Protein AF-A0AAD6FG77-F1 (afdb_monomer)

Solvent-accessible surface area (backbone atoms only — not comparable to full-atom values): 11000 Å² total; per-residue (Å²): 140,81,88,82,81,75,80,77,83,74,76,87,79,74,78,81,54,68,53,94,91,38,76,57,84,89,64,63,65,45,78,55,98,88,45,59,49,38,74,82,64,51,60,64,60,39,53,52,49,23,50,52,53,19,50,51,50,49,58,70,38,32,76,74,47,53,71,32,83,88,56,51,70,68,57,47,48,48,52,42,52,64,57,26,47,49,47,45,50,61,67,50,66,78,53,88,74,51,78,66,57,54,49,54,53,34,53,52,51,54,54,50,54,30,60,58,71,68,58,55,83,87,71,70,72,50,73,65,58,52,29,61,77,63,72,48,74,55,57,64,59,50,49,57,69,57,36,75,68,79,85,58,66,86,44,60,61,48,54,56,45,42,62,49,41,52,61,52,43,64,61,46,62,70,67,75,76,69,131

Organism: NCBI:txid1090488

Foldseek 3Di:
DDDDDDPDDDDDDPDFDDFPNDGDDDDQWDADPNAIQGPVSDCVVRLVSLLVVLVVQLVVCCVPQQPDPVDDLQRSLVCSCVGRVCSNCVPLQLDPDDPVSLVVSQVSVLVSLCSSVVNDVVVVDDSVNSCVVNVHDGVVVVSVVSHDDVVVVPCVCVSVVVVVVVVVVVSVVVVPPDD

Radius of gyration: 22.69 Å; Cα contacts (8 Å, |Δi|>4): 105; chains: 1; bounding box: 47×61×70 Å

Nearest PDB structures (foldseek):
  7ui9-assembly1_g  TM=1.910E-01  e=4.043E+00  Saccharomyces cerevisiae S288C

Mean predicted aligned error: 13.7 Å

pLDDT: mean 74.5, std 20.74, range [33.09, 97.0]

Secondary structure (DSSP, 8-state):
--------PPP--PPP-EETTEEPP--SEEEETTEEEETT--HHHHHHHHHHHHHHHHHHTIIIIIS-TTS-HHHHHHHIIIIIIHHHTTTGGG----HHHHHHHHHHHHHHHHHHHT--GGG---HHHHHHHHTPPPHHHHHHHHSPPTT-TTTHHHHHHHHHHHHHHHHHHTTSS--

Structure (mmCIF, N/CA/C/O backbone):
data_AF-A0AAD6FG77-F1
#
_entry.id   AF-A0AAD6FG77-F1
#
loop_
_atom_site.group_PDB
_atom_site.id
_atom_site.type_symbol
_atom_site.label_atom_id
_atom_site.label_alt_id
_atom_site.label_comp_id
_atom_site.label_asym_id
_atom_site.label_entity_id
_atom_site.label_seq_id
_atom_site.pdbx_PDB_ins_code
_atom_site.Cartn_x
_atom_site.Cartn_y
_atom_site.Cartn_z
_atom_site.occupancy
_atom_site.B_iso_or_equiv
_atom_site.auth_seq_id
_atom_site.auth_comp_id
_atom_site.auth_asym_id
_atom_site.auth_atom_id
_atom_site.pdbx_PDB_model_num
ATOM 1 N N . MET A 1 1 ? 11.799 29.713 -54.194 1.00 39.66 1 MET A N 1
ATOM 2 C CA . MET A 1 1 ? 11.507 28.283 -54.456 1.00 39.66 1 MET A CA 1
ATOM 3 C C . MET A 1 1 ? 12.839 27.669 -54.871 1.00 39.66 1 MET A C 1
ATOM 5 O O . MET A 1 1 ? 13.414 28.183 -55.811 1.00 39.66 1 MET A O 1
ATOM 9 N N . LEU A 1 2 ? 13.503 26.792 -54.122 1.00 34.09 2 LEU A N 1
ATOM 10 C CA . LEU A 1 2 ? 13.086 25.472 -53.649 1.00 34.09 2 LEU A CA 1
ATOM 11 C C . LEU A 1 2 ? 13.729 25.148 -52.288 1.00 34.09 2 LEU A C 1
ATOM 13 O O . LEU A 1 2 ? 14.906 25.414 -52.067 1.00 34.09 2 LEU A O 1
ATOM 17 N N . PHE A 1 3 ? 12.930 24.554 -51.402 1.00 33.09 3 PHE A N 1
ATOM 18 C CA . PHE A 1 3 ? 13.345 23.946 -50.141 1.00 33.09 3 PHE A CA 1
ATOM 19 C C . PHE A 1 3 ? 14.074 22.621 -50.417 1.00 33.09 3 PHE A C 1
ATOM 21 O O . PHE A 1 3 ? 13.488 21.716 -51.006 1.00 33.09 3 PHE A O 1
ATOM 28 N N . GLY A 1 4 ? 15.322 22.491 -49.963 1.00 36.22 4 GLY A N 1
ATOM 29 C CA . GLY A 1 4 ? 16.017 21.207 -49.846 1.00 36.22 4 GLY A CA 1
ATOM 30 C C . GLY A 1 4 ? 15.808 20.645 -48.444 1.00 36.22 4 GLY A C 1
ATOM 31 O O . GLY A 1 4 ? 16.400 21.131 -47.483 1.00 36.22 4 GLY A O 1
ATOM 32 N N . ILE A 1 5 ? 14.922 19.660 -48.321 1.00 35.75 5 ILE A N 1
ATOM 33 C CA . ILE A 1 5 ? 14.617 18.962 -47.071 1.00 35.75 5 ILE A CA 1
ATOM 34 C C . ILE A 1 5 ? 15.768 17.988 -46.796 1.00 35.75 5 ILE A C 1
ATOM 36 O O . ILE A 1 5 ? 15.932 17.001 -47.509 1.00 35.75 5 ILE A O 1
ATOM 40 N N . PHE A 1 6 ? 16.573 18.268 -45.770 1.00 34.28 6 PHE A N 1
ATOM 41 C CA . PHE A 1 6 ? 17.492 17.287 -45.194 1.00 34.28 6 PHE A CA 1
ATOM 42 C C . PHE A 1 6 ? 16.667 16.135 -44.602 1.00 34.28 6 PHE A C 1
ATOM 44 O O . PHE A 1 6 ? 15.813 16.398 -43.748 1.00 34.28 6 PHE A O 1
ATOM 51 N N . PRO A 1 7 ? 16.887 14.867 -44.993 1.00 38.97 7 PRO A N 1
ATOM 52 C CA . PRO A 1 7 ? 16.288 13.758 -44.276 1.00 38.97 7 PRO A CA 1
ATOM 53 C C . PRO A 1 7 ? 16.915 13.697 -42.881 1.00 38.97 7 PRO A C 1
ATOM 55 O O . PRO A 1 7 ? 18.107 13.448 -42.704 1.00 38.97 7 PRO A O 1
ATOM 58 N N . HIS A 1 8 ? 16.071 13.974 -41.892 1.00 35.91 8 HIS A N 1
ATOM 59 C CA . HIS A 1 8 ? 16.305 13.747 -40.476 1.00 35.91 8 HIS A CA 1
ATOM 60 C C . HIS A 1 8 ? 16.728 12.286 -40.286 1.00 35.91 8 HIS A C 1
ATOM 62 O O . HIS A 1 8 ? 15.942 11.377 -40.551 1.00 35.91 8 HIS A O 1
ATOM 68 N N . GLN A 1 9 ? 17.971 12.048 -39.855 1.00 37.75 9 GLN A N 1
ATOM 69 C CA . GLN A 1 9 ? 18.448 10.700 -39.552 1.00 37.75 9 GLN A CA 1
ATOM 70 C C . GLN A 1 9 ? 17.519 10.067 -38.508 1.00 37.75 9 GLN A C 1
ATOM 72 O O . GLN A 1 9 ? 17.341 10.592 -37.406 1.00 37.75 9 GLN A O 1
ATOM 77 N N . ALA A 1 10 ? 16.872 8.971 -38.899 1.00 39.03 10 ALA A N 1
ATOM 78 C CA . ALA A 1 10 ? 16.153 8.084 -38.004 1.00 39.03 10 ALA A CA 1
ATOM 79 C C . ALA A 1 10 ? 17.175 7.296 -37.174 1.00 39.03 10 ALA A C 1
ATOM 81 O O . ALA A 1 10 ? 18.238 6.923 -37.671 1.00 39.03 10 ALA A O 1
ATOM 82 N N . GLY A 1 11 ? 16.858 7.102 -35.895 1.00 38.88 11 GLY A N 1
ATOM 83 C CA . GLY A 1 11 ? 17.731 6.484 -34.907 1.00 38.88 11 GLY A CA 1
ATOM 84 C C . GLY A 1 11 ? 18.284 5.121 -35.331 1.00 38.88 11 GLY A C 1
ATOM 85 O O . GLY A 1 11 ? 17.629 4.341 -36.015 1.00 38.88 11 GLY A O 1
ATOM 86 N N . SER A 1 12 ? 19.514 4.870 -34.883 1.00 41.91 12 SER A N 1
ATOM 87 C CA . SER A 1 12 ? 20.277 3.627 -35.012 1.00 41.91 12 SER A CA 1
ATOM 88 C C . SER A 1 12 ? 19.401 2.374 -34.854 1.00 41.91 12 SER A C 1
ATOM 90 O O . SER A 1 12 ? 18.925 2.076 -33.757 1.00 41.91 12 SER A O 1
ATOM 92 N N . ALA A 1 13 ? 19.181 1.643 -35.949 1.00 51.00 13 ALA A N 1
ATOM 93 C CA . ALA A 1 13 ? 18.508 0.351 -35.929 1.00 51.00 13 ALA A CA 1
ATOM 94 C C . ALA A 1 13 ? 19.441 -0.679 -35.275 1.00 51.00 13 ALA A C 1
ATOM 96 O O . ALA A 1 13 ? 20.475 -1.043 -35.836 1.00 51.00 13 ALA A O 1
ATOM 97 N N . ALA A 1 14 ? 19.099 -1.114 -34.062 1.00 60.72 14 ALA A N 1
ATOM 98 C CA . ALA A 1 14 ? 19.821 -2.173 -33.370 1.00 60.72 14 ALA A CA 1
ATOM 99 C C . ALA A 1 14 ? 19.792 -3.467 -34.200 1.00 60.72 14 ALA A C 1
ATOM 101 O O . ALA A 1 14 ? 18.751 -3.839 -34.745 1.00 60.72 14 ALA A O 1
ATOM 102 N N . SER A 1 15 ? 20.932 -4.152 -34.293 1.00 68.69 15 SER A N 1
ATOM 103 C CA . SER A 1 15 ? 21.066 -5.411 -35.027 1.00 68.69 15 SER A CA 1
ATOM 104 C C . SER A 1 15 ? 20.047 -6.447 -34.525 1.00 68.69 15 SER A C 1
ATOM 106 O O . SER A 1 15 ? 19.902 -6.593 -33.306 1.00 68.69 15 SER A O 1
ATOM 108 N N . PRO A 1 16 ? 19.359 -7.186 -35.417 1.00 71.38 16 PRO A N 1
ATOM 109 C CA . PRO A 1 16 ? 18.366 -8.176 -35.014 1.00 71.38 16 PRO A CA 1
ATOM 110 C C . PRO A 1 16 ? 19.006 -9.252 -34.131 1.00 71.38 16 PRO A C 1
ATOM 112 O O . PRO A 1 16 ? 20.017 -9.859 -34.489 1.00 71.38 16 PRO A O 1
ATOM 115 N N . VAL A 1 17 ? 18.423 -9.469 -32.949 1.00 78.25 17 VAL A N 1
ATOM 116 C CA . VAL A 1 17 ? 18.893 -10.486 -32.005 1.00 78.25 17 VAL A CA 1
ATOM 117 C C . VAL A 1 17 ? 18.383 -11.845 -32.473 1.00 78.25 17 VAL A C 1
ATOM 119 O O . VAL A 1 17 ? 17.178 -12.094 -32.485 1.00 78.25 17 VAL A O 1
ATOM 122 N N . MET A 1 18 ? 19.315 -12.717 -32.855 1.00 80.56 18 MET A N 1
ATOM 123 C CA . MET A 1 18 ? 19.031 -14.070 -33.329 1.00 80.56 18 MET A CA 1
ATOM 124 C C . MET A 1 18 ? 19.195 -15.074 -32.188 1.00 80.56 18 MET A C 1
ATOM 126 O O . MET A 1 18 ? 20.239 -15.106 -31.533 1.00 80.56 18 MET A O 1
ATOM 130 N N . VAL A 1 19 ? 18.194 -15.926 -31.977 1.00 75.62 19 VAL A N 1
ATOM 131 C CA . VAL A 1 19 ? 18.295 -17.086 -31.080 1.00 75.62 19 VAL A CA 1
ATOM 132 C C . VAL A 1 19 ? 17.871 -18.317 -31.863 1.00 75.62 19 VAL A C 1
ATOM 134 O O . VAL A 1 19 ? 16.731 -18.389 -32.310 1.00 75.62 19 VAL A O 1
ATOM 137 N N . ASN A 1 20 ? 18.788 -19.273 -32.037 1.00 75.06 20 ASN A N 1
ATOM 138 C CA . ASN A 1 20 ? 18.556 -20.507 -32.798 1.00 75.06 20 ASN A CA 1
ATOM 139 C C . ASN A 1 20 ? 17.916 -20.236 -34.173 1.00 75.06 20 ASN A C 1
ATOM 141 O O . ASN A 1 20 ? 16.865 -20.782 -34.482 1.00 75.06 20 ASN A O 1
ATOM 145 N N . GLU A 1 21 ? 18.516 -19.330 -34.954 1.00 77.25 21 GLU A N 1
ATOM 146 C CA . GLU A 1 21 ? 18.072 -18.958 -36.314 1.00 77.25 21 GLU A CA 1
ATOM 147 C C . GLU A 1 21 ? 16.717 -18.227 -36.402 1.00 77.25 21 GLU A C 1
ATOM 149 O O . GLU A 1 21 ? 16.283 -17.855 -37.491 1.00 77.25 21 GLU A O 1
ATOM 154 N N . HIS A 1 22 ? 16.085 -17.909 -35.268 1.00 71.12 22 HIS A N 1
ATOM 155 C CA . HIS A 1 22 ? 14.881 -17.083 -35.218 1.00 71.12 22 HIS A CA 1
ATOM 156 C C . HIS A 1 22 ? 15.201 -15.638 -34.822 1.00 71.12 22 HIS A C 1
ATOM 158 O O . HIS A 1 22 ? 15.872 -15.386 -33.817 1.00 71.12 22 HIS A O 1
ATOM 164 N N . VAL A 1 23 ? 14.674 -14.689 -35.602 1.00 81.12 23 VAL A N 1
ATOM 165 C CA . VAL A 1 23 ? 14.700 -13.257 -35.277 1.00 81.12 23 VAL A CA 1
ATOM 166 C C . VAL A 1 23 ? 13.731 -13.014 -34.123 1.00 81.12 23 VAL A C 1
ATOM 168 O O . VAL A 1 23 ? 12.537 -13.292 -34.248 1.00 81.12 23 VAL A O 1
ATOM 171 N N . LEU A 1 24 ? 14.231 -12.503 -32.999 1.00 81.00 24 LEU A N 1
ATOM 172 C CA . LEU A 1 24 ? 13.367 -12.068 -31.906 1.00 81.00 24 LEU A CA 1
ATOM 173 C C . LEU A 1 24 ? 12.701 -10.734 -32.253 1.00 81.00 24 LEU A C 1
ATOM 175 O O . LEU A 1 24 ? 13.353 -9.805 -32.728 1.00 81.00 24 LEU A O 1
ATOM 179 N N . GLU A 1 25 ? 11.403 -10.637 -31.973 1.00 80.12 25 GLU A N 1
ATOM 180 C CA . GLU A 1 25 ? 10.665 -9.385 -32.099 1.00 80.12 25 GLU A CA 1
ATOM 181 C C . GLU A 1 25 ? 11.103 -8.402 -31.006 1.00 80.12 25 GLU A C 1
ATOM 183 O O . GLU A 1 25 ? 11.055 -8.701 -29.809 1.00 80.12 25 GLU A O 1
ATOM 188 N N . THR A 1 26 ? 11.520 -7.207 -31.422 1.00 77.50 26 THR A N 1
ATOM 189 C CA . THR A 1 26 ? 11.797 -6.103 -30.504 1.00 77.50 26 THR A CA 1
ATOM 190 C C . THR A 1 26 ? 10.479 -5.441 -30.127 1.00 77.50 26 THR A C 1
ATOM 192 O O . THR A 1 26 ? 9.876 -4.749 -30.942 1.00 77.50 26 THR A O 1
ATOM 195 N N . VAL A 1 27 ? 10.043 -5.639 -28.884 1.00 78.88 27 VAL A N 1
ATOM 196 C CA . VAL A 1 27 ? 8.838 -5.005 -28.334 1.00 78.88 27 VAL A CA 1
ATOM 197 C C . VAL A 1 27 ? 9.198 -3.887 -27.362 1.00 78.88 27 VAL A C 1
ATOM 199 O O . VAL A 1 27 ? 10.110 -4.023 -26.545 1.00 78.88 27 VAL A O 1
ATOM 202 N N . ASP A 1 28 ? 8.431 -2.798 -27.396 1.00 76.69 28 ASP A N 1
ATOM 203 C CA . ASP A 1 28 ? 8.606 -1.679 -26.461 1.00 76.69 28 ASP A CA 1
ATOM 204 C C . ASP A 1 28 ? 8.197 -2.021 -25.028 1.00 76.69 28 ASP A C 1
ATOM 206 O O . ASP A 1 28 ? 8.646 -1.384 -24.077 1.00 76.69 28 ASP A O 1
ATOM 210 N N . GLN A 1 29 ? 7.327 -3.017 -24.853 1.00 75.31 29 GLN A N 1
ATOM 211 C CA . GLN A 1 29 ? 6.825 -3.425 -23.552 1.00 75.31 29 GLN A CA 1
ATOM 212 C C . GLN A 1 29 ? 6.713 -4.944 -23.476 1.00 75.31 29 GLN A C 1
ATOM 214 O O . GLN A 1 29 ? 6.020 -5.575 -24.270 1.00 75.31 29 GLN A O 1
ATOM 219 N N . PHE A 1 30 ? 7.350 -5.527 -22.466 1.00 79.25 30 PHE A N 1
ATOM 220 C CA . PHE A 1 30 ? 7.349 -6.961 -22.218 1.00 79.25 30 PHE A CA 1
ATOM 221 C C . PHE A 1 30 ? 6.895 -7.253 -20.789 1.00 79.25 30 PHE A C 1
ATOM 223 O O . PHE A 1 30 ? 7.440 -6.711 -19.826 1.00 79.25 30 PHE A O 1
ATOM 230 N N . THR A 1 31 ? 5.893 -8.119 -20.629 1.00 78.94 31 THR A N 1
ATOM 231 C CA . THR A 1 31 ? 5.448 -8.554 -19.298 1.00 78.94 31 THR A CA 1
ATOM 232 C C . THR A 1 31 ? 6.102 -9.881 -18.949 1.00 78.94 31 THR A C 1
ATOM 234 O O . THR A 1 31 ? 5.791 -10.908 -19.547 1.00 78.94 31 THR A O 1
ATOM 237 N N . TYR A 1 32 ? 6.952 -9.876 -17.926 1.00 77.06 32 TYR A N 1
ATOM 238 C CA . TYR A 1 32 ? 7.606 -11.070 -17.404 1.00 77.06 32 TYR A CA 1
ATOM 239 C C . TYR A 1 32 ? 7.222 -11.306 -15.946 1.00 77.06 32 TYR A C 1
ATOM 241 O O . TYR A 1 32 ? 7.425 -10.443 -15.092 1.00 77.06 32 TYR A O 1
ATOM 249 N N . LEU A 1 33 ? 6.643 -12.477 -15.653 1.00 74.75 33 LEU A N 1
ATOM 250 C CA . LEU A 1 33 ? 6.199 -12.873 -14.304 1.00 74.75 33 LEU A CA 1
ATOM 251 C C . LEU A 1 33 ? 5.336 -11.805 -13.597 1.00 74.75 33 LEU A C 1
ATOM 253 O O . LEU A 1 33 ? 5.344 -11.663 -12.376 1.00 74.75 33 LEU A O 1
ATOM 257 N N . GLY A 1 34 ? 4.575 -11.035 -14.381 1.00 71.50 34 GLY A N 1
ATOM 258 C CA . GLY A 1 34 ? 3.696 -9.976 -13.891 1.00 71.50 34 GLY A CA 1
ATOM 259 C C . GLY A 1 34 ? 4.372 -8.630 -13.603 1.00 71.50 34 GLY A C 1
ATOM 260 O O . GLY A 1 34 ? 3.672 -7.732 -13.121 1.00 71.50 34 GLY A O 1
ATOM 261 N N . SER A 1 35 ? 5.666 -8.484 -13.893 1.00 69.44 35 SER A N 1
ATOM 262 C CA . SER A 1 35 ? 6.391 -7.208 -13.952 1.00 69.44 35 SER A CA 1
ATOM 263 C C . SER A 1 35 ? 6.518 -6.756 -15.404 1.00 69.44 35 SER A C 1
ATOM 265 O O . SER A 1 35 ? 6.799 -7.565 -16.288 1.00 69.44 35 SER A O 1
ATOM 267 N N . THR A 1 36 ? 6.298 -5.473 -15.652 1.00 72.12 36 THR A N 1
ATOM 268 C CA . THR A 1 36 ? 6.384 -4.892 -16.990 1.00 72.12 36 THR A CA 1
ATOM 269 C C . THR A 1 36 ? 7.746 -4.240 -17.172 1.00 72.12 36 THR A C 1
ATOM 271 O O . THR A 1 36 ? 8.097 -3.316 -16.442 1.00 72.12 36 THR A O 1
ATOM 274 N N . ILE A 1 37 ? 8.497 -4.702 -18.165 1.00 73.19 37 ILE A N 1
ATOM 275 C CA . ILE A 1 37 ? 9.764 -4.110 -18.588 1.00 73.19 37 ILE A CA 1
ATOM 276 C C . ILE A 1 37 ? 9.479 -3.305 -19.855 1.00 73.19 37 ILE A C 1
ATOM 278 O O . ILE A 1 37 ? 8.889 -3.824 -20.798 1.00 73.19 37 ILE A O 1
ATOM 282 N N . SER A 1 38 ? 9.854 -2.032 -19.849 1.00 72.06 38 SER A N 1
ATOM 283 C CA . SER A 1 38 ? 9.685 -1.113 -20.977 1.00 72.06 38 SER A CA 1
ATOM 284 C C . SER A 1 38 ? 11.056 -0.846 -21.612 1.00 72.06 38 SER A C 1
ATOM 286 O O . SER A 1 38 ? 12.069 -0.906 -20.907 1.00 72.06 38 SER A O 1
ATOM 288 N N . SER A 1 39 ? 11.107 -0.587 -22.920 1.00 68.00 39 SER A N 1
ATOM 289 C C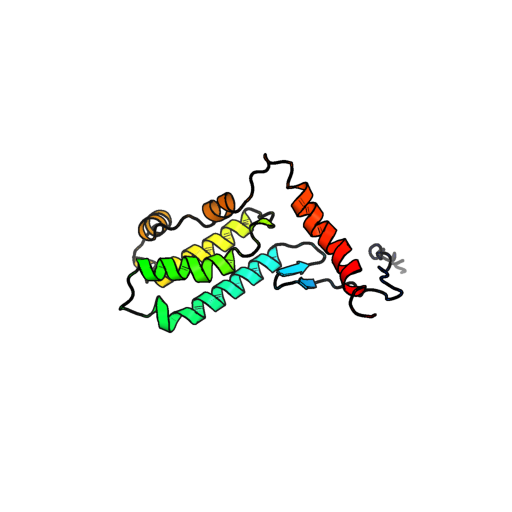A . SER A 1 39 ? 12.345 -0.342 -23.684 1.00 68.00 39 SER A CA 1
ATOM 290 C C . SER A 1 39 ? 13.118 0.889 -23.185 1.00 68.00 39 SER A C 1
ATOM 292 O O . SER A 1 39 ? 14.346 0.904 -23.202 1.00 68.00 39 SER A O 1
ATOM 294 N N . ASP A 1 40 ? 12.403 1.869 -22.629 1.00 66.38 40 ASP A N 1
ATOM 295 C CA . ASP A 1 40 ? 12.925 3.059 -21.942 1.00 66.38 40 ASP A CA 1
ATOM 296 C C . ASP A 1 40 ? 13.332 2.814 -20.473 1.00 66.38 40 ASP A C 1
ATOM 298 O O . ASP A 1 40 ? 13.730 3.748 -19.776 1.00 66.38 40 ASP A O 1
ATOM 302 N N . LEU A 1 41 ? 13.205 1.574 -19.975 1.00 63.72 41 LEU A N 1
ATOM 303 C CA . LEU A 1 41 ? 13.394 1.192 -18.568 1.00 63.72 41 LEU A CA 1
ATOM 304 C C . LEU A 1 41 ? 12.553 2.035 -17.587 1.00 63.72 41 LEU A C 1
ATOM 306 O O . LEU A 1 41 ? 12.887 2.139 -16.402 1.00 63.72 41 LEU A O 1
ATOM 310 N N . SER A 1 42 ? 11.453 2.636 -18.056 1.00 69.00 42 SER A N 1
ATOM 311 C CA . SER A 1 42 ? 10.668 3.565 -17.249 1.00 69.00 42 SER A CA 1
ATOM 312 C C . SER A 1 42 ? 9.953 2.851 -16.107 1.00 69.00 42 SER A C 1
ATOM 314 O O . SER A 1 42 ? 8.957 2.141 -16.274 1.00 69.00 42 SER A O 1
ATOM 316 N N . LEU A 1 43 ? 10.447 3.115 -14.899 1.00 75.94 43 LEU A N 1
ATOM 317 C CA . LEU A 1 43 ? 9.868 2.656 -13.641 1.00 75.94 43 LEU A CA 1
ATOM 318 C C . LEU A 1 43 ? 8.446 3.206 -13.412 1.00 75.94 43 LEU A C 1
ATOM 320 O O . LEU A 1 43 ? 7.669 2.623 -12.654 1.00 75.94 43 LEU A O 1
ATOM 324 N N . VAL A 1 44 ? 8.081 4.297 -14.093 1.00 82.69 44 VAL A N 1
ATOM 325 C CA . VAL A 1 44 ? 6.773 4.956 -13.973 1.00 82.69 44 VAL A CA 1
ATOM 326 C C . VAL A 1 44 ? 5.642 3.966 -14.267 1.00 82.69 44 VAL A C 1
ATOM 328 O O . VAL A 1 44 ? 4.719 3.830 -13.463 1.00 82.69 44 VAL A O 1
ATOM 331 N N . LYS A 1 45 ? 5.728 3.236 -15.389 1.00 81.00 45 LYS A N 1
A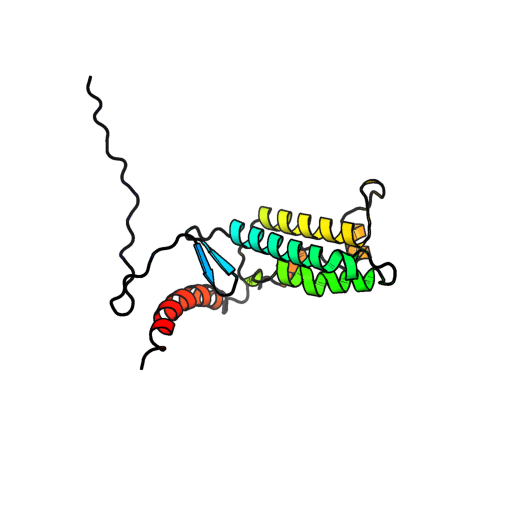TOM 332 C CA . LYS A 1 45 ? 4.678 2.296 -15.822 1.00 81.00 45 LYS A CA 1
ATOM 333 C C . LYS A 1 45 ? 4.526 1.127 -14.851 1.00 81.00 45 LYS A C 1
ATOM 335 O O . LYS A 1 45 ? 3.403 0.731 -14.531 1.00 81.00 45 LYS A O 1
ATOM 340 N N . GLU A 1 46 ? 5.639 0.593 -14.352 1.00 83.31 46 GLU A N 1
ATOM 341 C CA . GLU A 1 46 ? 5.622 -0.497 -13.372 1.00 83.31 46 GLU A CA 1
ATOM 342 C C . GLU A 1 46 ? 4.968 -0.035 -12.063 1.00 83.31 46 GLU A C 1
ATOM 344 O O . GLU A 1 46 ? 4.050 -0.691 -11.568 1.00 83.31 46 GLU A O 1
ATOM 349 N N . ILE A 1 47 ? 5.347 1.135 -11.538 1.00 86.69 47 ILE A N 1
ATOM 350 C CA . ILE A 1 47 ? 4.766 1.678 -10.301 1.00 86.69 47 ILE A CA 1
ATOM 351 C C . ILE A 1 47 ? 3.272 1.961 -10.461 1.00 86.69 47 ILE A C 1
ATOM 353 O O . ILE A 1 47 ? 2.481 1.565 -9.601 1.00 86.69 47 ILE A O 1
ATOM 357 N N . GLN A 1 48 ? 2.855 2.563 -11.577 1.00 88.75 48 GLN A N 1
ATOM 358 C CA . GLN A 1 48 ? 1.434 2.779 -11.862 1.00 88.75 48 GLN A CA 1
ATOM 359 C C . GLN A 1 48 ? 0.663 1.459 -11.954 1.00 88.75 48 GLN A C 1
ATOM 361 O O . GLN A 1 48 ? -0.421 1.331 -11.378 1.00 88.75 48 GLN A O 1
ATOM 366 N N . THR A 1 49 ? 1.247 0.441 -12.589 1.00 88.56 49 THR A N 1
ATOM 367 C CA . THR A 1 49 ? 0.662 -0.904 -12.659 1.00 88.56 49 THR A CA 1
ATOM 368 C C . THR A 1 49 ? 0.492 -1.508 -11.264 1.00 88.56 49 THR A C 1
ATOM 370 O O . THR A 1 49 ? -0.554 -2.092 -10.961 1.00 88.56 49 THR A O 1
ATOM 373 N N . ARG A 1 50 ? 1.478 -1.346 -10.372 1.00 91.38 50 ARG A N 1
ATOM 374 C CA . ARG A 1 50 ? 1.396 -1.832 -8.983 1.00 91.38 50 ARG A CA 1
ATOM 375 C C . ARG A 1 50 ? 0.359 -1.084 -8.166 1.00 91.38 50 ARG A C 1
ATOM 377 O O . ARG A 1 50 ? -0.407 -1.731 -7.452 1.00 91.38 50 ARG A O 1
ATOM 384 N N . ILE A 1 51 ? 0.267 0.236 -8.319 1.00 93.50 51 ILE A N 1
ATOM 385 C CA . ILE A 1 51 ? -0.795 1.039 -7.702 1.00 93.50 51 ILE A CA 1
ATOM 386 C C . ILE A 1 51 ? -2.167 0.551 -8.185 1.00 93.50 51 ILE A C 1
ATOM 388 O O . ILE A 1 51 ? -3.047 0.320 -7.359 1.00 93.50 51 ILE A O 1
ATOM 392 N N . GLY A 1 52 ? -2.347 0.308 -9.487 1.00 94.88 52 GLY A N 1
ATOM 393 C CA . GLY A 1 52 ? -3.601 -0.213 -10.045 1.00 94.88 52 GLY A CA 1
ATOM 394 C C . GLY A 1 52 ? -3.979 -1.598 -9.501 1.00 94.88 52 GLY A C 1
ATOM 395 O O . GLY A 1 52 ? -5.121 -1.823 -9.081 1.00 94.88 52 GLY A O 1
ATOM 396 N N . LYS A 1 53 ? -3.013 -2.522 -9.423 1.00 94.25 53 LYS A N 1
ATOM 397 C CA . LYS A 1 53 ? -3.211 -3.857 -8.825 1.00 94.25 53 LYS A CA 1
ATOM 398 C C . LYS A 1 53 ? -3.562 -3.764 -7.337 1.00 94.25 53 LYS A C 1
ATOM 400 O O . LYS A 1 53 ? -4.508 -4.412 -6.886 1.00 94.25 53 LYS A O 1
ATOM 405 N N . ALA A 1 54 ? -2.851 -2.928 -6.583 1.00 95.94 54 ALA A N 1
ATOM 406 C CA . ALA A 1 54 ? -3.110 -2.703 -5.165 1.00 95.94 54 ALA A CA 1
ATOM 407 C C . ALA A 1 54 ? -4.480 -2.046 -4.933 1.00 95.94 54 ALA A C 1
ATOM 409 O O . ALA A 1 54 ? -5.215 -2.468 -4.041 1.00 95.94 54 ALA A O 1
ATOM 410 N N . ALA A 1 55 ? -4.868 -1.076 -5.764 1.00 96.69 55 ALA A N 1
ATOM 411 C CA . ALA A 1 55 ? -6.186 -0.445 -5.725 1.00 96.69 55 ALA A CA 1
ATOM 412 C C . ALA A 1 55 ? -7.304 -1.458 -6.007 1.00 96.69 55 ALA A C 1
ATOM 414 O O . ALA A 1 55 ? -8.322 -1.472 -5.317 1.00 96.69 55 ALA A O 1
ATOM 415 N N . THR A 1 56 ? -7.091 -2.361 -6.966 1.00 97.00 56 THR A N 1
ATOM 416 C CA . THR A 1 56 ? -8.032 -3.449 -7.264 1.00 97.00 56 THR A CA 1
ATOM 417 C C . THR A 1 56 ? -8.168 -4.404 -6.077 1.00 97.00 56 THR A C 1
ATOM 419 O O . THR A 1 56 ? -9.285 -4.727 -5.670 1.00 97.00 56 THR A O 1
ATOM 422 N N . CYS A 1 57 ? -7.047 -4.819 -5.477 1.00 96.62 57 CYS A N 1
ATOM 423 C CA . CYS A 1 57 ? -7.032 -5.641 -4.263 1.00 96.62 57 CYS A CA 1
ATOM 424 C C . CYS A 1 57 ? -7.793 -4.953 -3.116 1.00 96.62 57 CYS A C 1
ATOM 426 O O . CYS A 1 57 ? -8.682 -5.547 -2.504 1.00 96.62 57 CYS A O 1
ATOM 428 N N . PHE A 1 58 ? -7.516 -3.667 -2.889 1.00 96.69 58 PHE A N 1
ATOM 429 C CA . PHE A 1 58 ? -8.187 -2.861 -1.876 1.00 96.69 58 PHE A CA 1
ATOM 430 C C . PHE A 1 58 ? -9.704 -2.802 -2.097 1.00 96.69 58 PHE A C 1
ATOM 432 O O . PHE A 1 58 ? -10.469 -3.033 -1.160 1.00 96.69 58 PHE A O 1
ATOM 439 N N . SER A 1 59 ? -10.151 -2.547 -3.327 1.00 96.25 59 SER A N 1
ATOM 440 C CA . SER A 1 59 ? -11.576 -2.471 -3.668 1.00 96.25 59 SER A CA 1
ATOM 441 C C . SER A 1 59 ? -12.300 -3.802 -3.465 1.00 96.25 59 SER A C 1
ATOM 443 O O . SER A 1 59 ? -13.400 -3.818 -2.914 1.00 96.25 59 SER A O 1
ATOM 445 N N . ARG A 1 60 ? -11.669 -4.930 -3.817 1.00 96.31 60 ARG A N 1
ATOM 446 C CA . ARG A 1 60 ? -12.236 -6.276 -3.603 1.00 96.31 60 ARG A CA 1
ATOM 447 C C . ARG A 1 60 ? -12.475 -6.591 -2.124 1.00 96.31 60 ARG A C 1
ATOM 449 O O . ARG A 1 60 ? -13.431 -7.283 -1.787 1.00 96.31 60 ARG A O 1
ATOM 456 N N . LEU A 1 61 ? -11.650 -6.044 -1.233 1.00 95.31 61 LEU A N 1
ATOM 457 C CA . LEU A 1 61 ? -11.781 -6.225 0.215 1.00 95.31 61 LEU A CA 1
ATOM 458 C C . LEU A 1 61 ? -12.839 -5.311 0.857 1.00 95.31 61 LEU A C 1
ATOM 460 O O . LEU A 1 61 ? -13.135 -5.467 2.043 1.00 95.31 61 LEU A O 1
ATOM 464 N N . ARG A 1 62 ? -13.459 -4.390 0.106 1.00 93.88 62 ARG A N 1
ATOM 465 C CA . ARG A 1 62 ? -14.363 -3.368 0.658 1.00 93.88 62 ARG A CA 1
ATOM 466 C C . ARG A 1 62 ? -15.533 -3.938 1.445 1.00 93.88 62 ARG A C 1
ATOM 468 O O . ARG A 1 62 ? -15.675 -3.609 2.620 1.00 93.88 62 ARG A O 1
ATOM 475 N N . ALA A 1 63 ? -16.319 -4.821 0.835 1.00 92.25 63 ALA A N 1
ATOM 476 C CA . ALA A 1 63 ? -17.510 -5.377 1.475 1.00 92.25 63 ALA A CA 1
ATOM 477 C C . ALA A 1 63 ? -17.176 -6.264 2.689 1.00 92.25 63 ALA A C 1
ATOM 479 O O . ALA A 1 63 ? -17.910 -6.277 3.672 1.00 92.25 63 ALA A O 1
ATOM 480 N N . ARG A 1 64 ? -16.061 -7.004 2.632 1.00 92.69 64 ARG A N 1
ATOM 481 C CA . ARG A 1 64 ? -15.708 -8.020 3.639 1.00 92.69 64 ARG A CA 1
ATOM 482 C C . ARG A 1 64 ? -14.881 -7.469 4.799 1.00 92.69 64 ARG A C 1
ATOM 484 O O . ARG A 1 64 ? -15.059 -7.922 5.928 1.00 92.69 64 ARG A O 1
ATOM 491 N N . ALA A 1 65 ? -13.997 -6.509 4.529 1.00 93.81 65 ALA A N 1
ATOM 492 C CA . ALA A 1 65 ? -13.052 -5.978 5.505 1.00 93.81 65 ALA A CA 1
ATOM 493 C C . ALA A 1 65 ? -13.369 -4.531 5.907 1.00 93.81 65 ALA A C 1
ATOM 495 O O . ALA A 1 65 ? -13.542 -4.243 7.089 1.00 93.81 65 ALA A O 1
ATOM 496 N N . TRP A 1 66 ? -13.467 -3.607 4.946 1.00 93.81 66 TRP A N 1
ATOM 497 C CA . TRP A 1 66 ? -13.530 -2.168 5.253 1.00 93.81 66 TRP A CA 1
ATOM 498 C C . TRP A 1 66 ? -14.893 -1.753 5.808 1.00 93.81 66 TRP A C 1
ATOM 500 O O . TRP A 1 66 ? -14.955 -1.114 6.859 1.00 93.81 66 TRP A O 1
ATOM 510 N N . SER A 1 67 ? -15.976 -2.198 5.167 1.00 91.81 67 SER A N 1
ATOM 511 C CA . SER A 1 67 ? -17.362 -1.921 5.573 1.00 91.81 67 SER A CA 1
ATOM 512 C C . SER A 1 67 ? -17.841 -2.765 6.759 1.00 91.81 67 SER A C 1
ATOM 514 O O . SER A 1 67 ? -18.913 -2.516 7.302 1.00 91.81 67 SER A O 1
ATOM 516 N N . ASN A 1 68 ? -17.067 -3.767 7.179 1.00 93.12 68 ASN A N 1
ATOM 517 C CA . ASN A 1 68 ? -17.456 -4.656 8.264 1.00 93.12 68 ASN A CA 1
ATOM 518 C C . ASN A 1 68 ? -17.240 -3.980 9.631 1.00 93.12 68 ASN A C 1
ATOM 520 O O . ASN A 1 68 ? -16.109 -3.643 9.994 1.00 93.12 68 ASN A O 1
ATOM 524 N N . LYS A 1 69 ? -18.326 -3.795 10.390 1.00 90.25 69 LYS A N 1
ATOM 525 C CA . LYS A 1 69 ? -18.320 -3.186 11.733 1.00 90.25 69 LYS A CA 1
ATOM 526 C C . LYS A 1 69 ? -17.808 -4.113 12.840 1.00 90.25 69 LYS A C 1
ATOM 528 O O . LYS A 1 69 ? -17.386 -3.627 13.879 1.00 90.25 69 LYS A O 1
ATOM 533 N N . TYR A 1 70 ? -17.815 -5.426 12.614 1.00 92.88 70 TYR A N 1
ATOM 534 C CA . TYR A 1 70 ? -17.351 -6.420 13.588 1.00 92.88 70 TYR A CA 1
ATOM 535 C C . TYR A 1 70 ? -15.823 -6.565 13.606 1.00 92.88 70 TYR A C 1
ATOM 537 O O . TYR A 1 70 ? -15.263 -7.164 14.520 1.00 92.88 70 TYR A O 1
ATOM 545 N N . LEU A 1 71 ? -15.130 -6.024 12.599 1.00 93.50 71 LEU A N 1
ATOM 546 C CA . LEU A 1 71 ? -13.673 -6.040 12.547 1.00 93.50 71 LEU A CA 1
ATOM 547 C C . LEU A 1 71 ? -13.093 -4.819 13.251 1.00 93.50 71 LEU A C 1
ATOM 549 O O . LEU A 1 71 ? -13.415 -3.679 12.916 1.00 93.50 71 LEU A O 1
ATOM 553 N N . THR A 1 72 ? -12.155 -5.068 14.161 1.00 93.50 72 THR A N 1
ATOM 554 C CA . THR A 1 72 ? -11.393 -4.008 14.820 1.00 93.50 72 THR A CA 1
ATOM 555 C C . THR A 1 72 ? -10.462 -3.301 13.835 1.00 93.50 72 THR A C 1
ATOM 557 O O . THR A 1 72 ? -9.984 -3.887 12.856 1.00 93.50 72 THR A O 1
ATOM 560 N N . GLU A 1 73 ? -10.139 -2.041 14.124 1.00 91.38 73 GLU A N 1
ATOM 561 C CA . GLU A 1 73 ? -9.194 -1.241 13.330 1.00 91.38 73 GLU A CA 1
ATOM 562 C C . GLU A 1 73 ? -7.835 -1.928 13.178 1.00 91.38 73 GLU A C 1
ATOM 564 O O . GLU A 1 73 ? -7.239 -1.923 12.098 1.00 91.38 73 GLU A O 1
ATOM 569 N N . ARG A 1 74 ? -7.370 -2.592 14.243 1.00 91.56 74 ARG A N 1
ATOM 570 C CA . ARG A 1 74 ? -6.115 -3.349 14.244 1.00 91.56 74 ARG A CA 1
ATOM 571 C C . ARG A 1 74 ? -6.148 -4.495 13.236 1.00 91.56 74 ARG A C 1
ATOM 573 O O . ARG A 1 74 ? -5.192 -4.674 12.482 1.00 91.56 74 ARG A O 1
ATOM 580 N N . THR A 1 75 ? -7.241 -5.255 13.193 1.00 93.94 75 THR A N 1
ATOM 581 C CA . THR A 1 75 ? -7.401 -6.359 12.237 1.00 93.94 75 THR A CA 1
ATOM 582 C C . THR A 1 75 ? -7.495 -5.838 10.807 1.00 93.94 75 THR A C 1
ATOM 584 O O . THR A 1 75 ? -6.804 -6.356 9.931 1.00 93.94 75 THR A O 1
ATOM 587 N N . LYS A 1 76 ? -8.259 -4.764 10.565 1.00 94.50 76 LYS A N 1
ATOM 588 C CA . LYS A 1 76 ? -8.331 -4.133 9.234 1.00 94.50 76 LYS A CA 1
ATOM 589 C C . LYS A 1 76 ? -6.959 -3.641 8.765 1.00 94.50 76 LYS A C 1
ATOM 591 O O . LYS A 1 76 ? -6.574 -3.885 7.624 1.00 94.50 76 LYS A O 1
ATOM 596 N N . THR A 1 77 ? -6.192 -3.020 9.657 1.00 93.00 77 THR A N 1
ATOM 597 C CA . THR A 1 77 ? -4.834 -2.544 9.357 1.00 93.00 77 THR A CA 1
ATOM 598 C C . THR A 1 77 ? -3.896 -3.700 9.007 1.00 93.00 77 THR A C 1
ATOM 600 O O . THR A 1 77 ? -3.152 -3.608 8.033 1.00 93.00 77 THR A O 1
ATOM 603 N N . ARG A 1 78 ? -3.969 -4.822 9.735 1.00 93.38 78 ARG A N 1
ATOM 604 C CA . ARG A 1 78 ? -3.191 -6.031 9.417 1.00 93.38 78 ARG A CA 1
ATOM 605 C C . ARG A 1 78 ? -3.552 -6.609 8.051 1.00 93.38 78 ARG A C 1
ATOM 607 O O . ARG A 1 78 ? -2.656 -6.874 7.262 1.00 93.38 78 ARG A O 1
ATOM 614 N N . ILE A 1 79 ? -4.843 -6.744 7.740 1.00 94.94 79 ILE A N 1
ATOM 615 C CA . ILE A 1 79 ? -5.301 -7.214 6.419 1.00 94.94 79 ILE A CA 1
ATOM 616 C C . ILE A 1 79 ? -4.754 -6.304 5.314 1.00 94.94 79 ILE A C 1
ATOM 618 O O . ILE A 1 79 ? -4.239 -6.778 4.303 1.00 94.94 79 ILE A O 1
ATOM 622 N N . TYR A 1 80 ? -4.816 -4.989 5.521 1.00 94.88 80 TYR A N 1
ATOM 623 C CA . TYR A 1 80 ? -4.274 -4.017 4.580 1.00 94.88 80 TYR A CA 1
ATOM 624 C C . TYR A 1 80 ? -2.762 -4.187 4.360 1.00 94.88 80 TYR A C 1
ATOM 626 O O . TYR A 1 80 ? -2.314 -4.257 3.213 1.00 94.88 80 TYR A O 1
ATOM 634 N N . GLN A 1 81 ? -1.983 -4.310 5.438 1.00 92.56 81 GLN A N 1
ATOM 635 C CA . GLN A 1 81 ? -0.538 -4.544 5.364 1.00 92.56 81 GLN A CA 1
ATOM 636 C C . GLN A 1 81 ? -0.208 -5.868 4.652 1.00 92.56 81 GLN A C 1
ATOM 638 O O . GLN A 1 81 ? 0.665 -5.907 3.788 1.00 92.56 81 GLN A O 1
ATOM 643 N N . CYS A 1 82 ? -0.929 -6.947 4.957 1.00 92.56 82 CYS A N 1
ATOM 644 C CA . CYS A 1 82 ? -0.651 -8.266 4.391 1.00 92.56 82 CYS A CA 1
ATOM 645 C C . CYS A 1 82 ? -1.068 -8.406 2.922 1.00 92.56 82 CYS A C 1
ATOM 647 O O . CYS A 1 82 ? -0.363 -9.062 2.160 1.00 92.56 82 CYS A O 1
ATOM 649 N N . CYS A 1 83 ? -2.196 -7.820 2.509 1.00 94.56 83 CYS A N 1
ATOM 650 C CA . CYS A 1 83 ? -2.764 -8.056 1.176 1.00 94.56 83 CYS A CA 1
ATOM 651 C C . CYS A 1 83 ? -2.516 -6.912 0.191 1.00 94.56 83 CYS A C 1
ATOM 653 O O . CYS A 1 83 ? -2.297 -7.154 -0.991 1.00 94.56 83 CYS A O 1
ATOM 655 N N . VAL A 1 84 ? -2.603 -5.660 0.643 1.00 95.06 84 VAL A N 1
ATOM 656 C CA . VAL A 1 84 ? -2.546 -4.497 -0.256 1.00 95.06 84 VAL A CA 1
ATOM 657 C C . VAL A 1 84 ? -1.128 -3.956 -0.338 1.00 95.06 84 VAL A C 1
ATOM 659 O O . VAL A 1 84 ? -0.635 -3.714 -1.437 1.00 95.06 84 VAL A O 1
ATOM 662 N N . VAL A 1 85 ? -0.448 -3.805 0.803 1.00 93.00 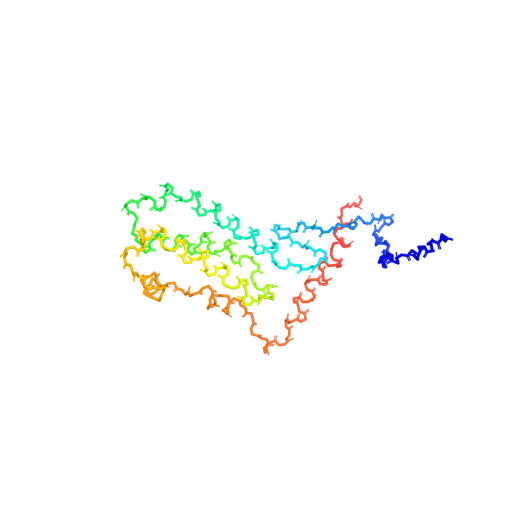85 VAL A N 1
ATOM 663 C CA . VAL A 1 85 ? 0.939 -3.310 0.827 1.00 93.00 85 VAL A CA 1
ATOM 664 C C . VAL A 1 85 ? 1.898 -4.315 0.183 1.00 93.00 85 VAL A C 1
ATOM 666 O O . VAL A 1 85 ? 2.800 -3.901 -0.537 1.00 93.00 85 VAL A O 1
ATOM 669 N N . SER A 1 86 ? 1.671 -5.621 0.350 1.00 91.88 86 SER A N 1
ATOM 670 C CA . SER A 1 86 ? 2.458 -6.664 -0.330 1.00 91.88 86 SER A CA 1
ATOM 671 C C . SER A 1 86 ? 2.355 -6.591 -1.858 1.00 91.88 86 SER A C 1
ATOM 673 O O . SER A 1 86 ? 3.366 -6.694 -2.546 1.00 91.88 86 SER A O 1
ATOM 675 N N . VAL A 1 87 ? 1.156 -6.346 -2.398 1.00 92.94 87 VAL A N 1
ATOM 676 C CA . VAL A 1 87 ? 0.938 -6.152 -3.842 1.00 92.94 87 VAL A CA 1
ATOM 677 C C . VAL A 1 87 ? 1.558 -4.841 -4.322 1.00 92.94 87 VAL A C 1
ATOM 679 O O . VAL A 1 87 ? 2.157 -4.803 -5.397 1.00 92.94 87 VAL A O 1
ATOM 682 N N . LEU A 1 88 ? 1.426 -3.779 -3.523 1.00 92.38 88 LEU A N 1
ATOM 683 C CA . LEU A 1 88 ? 1.957 -2.455 -3.835 1.00 92.38 88 LEU A CA 1
ATOM 684 C C . LEU A 1 88 ? 3.487 -2.447 -3.907 1.00 92.38 88 LEU A C 1
ATOM 686 O O . LEU A 1 88 ? 4.039 -1.794 -4.783 1.00 92.38 88 LEU A O 1
ATOM 690 N N . LEU A 1 89 ? 4.158 -3.153 -2.994 1.00 89.50 89 LEU A N 1
ATOM 691 C CA . LEU A 1 89 ? 5.620 -3.190 -2.877 1.00 89.50 89 LEU A CA 1
ATOM 692 C C . LEU A 1 89 ? 6.258 -4.390 -3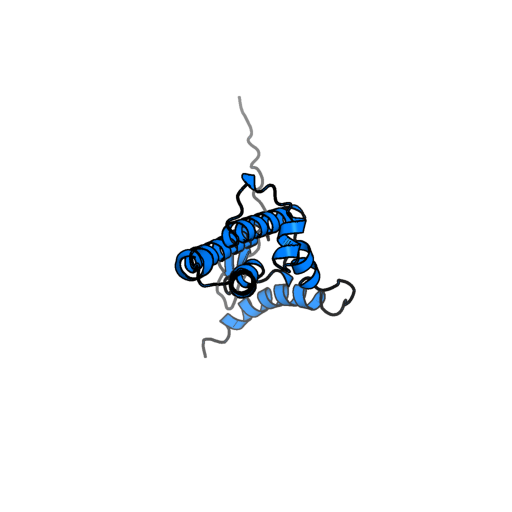.584 1.00 89.50 89 LEU A C 1
ATOM 694 O O . LEU A 1 89 ? 7.454 -4.639 -3.440 1.00 89.50 89 LEU A O 1
ATOM 698 N N . TYR A 1 90 ? 5.487 -5.151 -4.357 1.00 87.06 90 TYR A N 1
ATOM 699 C CA . TYR A 1 90 ? 6.048 -6.269 -5.097 1.00 87.06 90 TYR A CA 1
ATOM 700 C C . TYR A 1 90 ? 7.093 -5.773 -6.104 1.00 87.06 90 TYR A C 1
ATOM 702 O O . TYR A 1 90 ? 6.782 -4.974 -6.986 1.00 87.06 90 TYR A O 1
ATOM 710 N N . GLY A 1 91 ? 8.321 -6.282 -5.986 1.00 79.19 91 GLY A N 1
ATOM 711 C CA . GLY A 1 91 ? 9.439 -5.892 -6.845 1.00 79.19 91 GLY A CA 1
ATOM 712 C C . GLY A 1 91 ? 10.135 -4.591 -6.435 1.00 79.19 91 GLY A C 1
ATOM 713 O O . GLY A 1 91 ? 11.059 -4.173 -7.129 1.00 79.19 91 GLY A O 1
ATOM 714 N N . SER A 1 92 ? 9.768 -3.979 -5.299 1.00 83.06 92 SER A N 1
ATOM 715 C CA . SER A 1 92 ? 10.354 -2.704 -4.863 1.00 83.06 92 SER A CA 1
ATOM 716 C C . SER A 1 92 ? 11.847 -2.767 -4.541 1.00 83.06 92 SER A C 1
ATOM 718 O O . SER A 1 92 ? 12.514 -1.738 -4.520 1.00 83.06 92 SER A O 1
ATOM 720 N N . GLU A 1 93 ? 12.388 -3.964 -4.305 1.00 76.75 93 GLU A N 1
ATOM 721 C CA . GLU A 1 93 ? 13.825 -4.194 -4.099 1.00 76.75 93 GLU A CA 1
ATOM 722 C C . GLU A 1 93 ? 14.664 -3.854 -5.340 1.00 76.75 93 GLU A C 1
ATOM 724 O O . GLU A 1 93 ? 15.832 -3.491 -5.215 1.00 76.75 93 GLU A O 1
ATOM 729 N N . ALA A 1 94 ? 14.070 -3.968 -6.533 1.00 72.25 94 ALA A N 1
ATOM 730 C CA . ALA A 1 94 ? 14.719 -3.702 -7.814 1.00 72.25 94 ALA A CA 1
ATOM 731 C C . ALA A 1 94 ? 14.447 -2.282 -8.341 1.00 72.25 94 ALA A C 1
ATOM 733 O O . ALA A 1 94 ? 14.930 -1.919 -9.411 1.00 72.25 94 ALA A O 1
ATOM 734 N N . TRP A 1 95 ? 13.659 -1.480 -7.621 1.00 77.62 95 TRP A N 1
ATOM 735 C CA . TRP A 1 95 ? 13.297 -0.136 -8.052 1.00 77.62 95 TRP A CA 1
ATOM 736 C C . TRP A 1 95 ? 14.342 0.888 -7.614 1.00 77.62 95 TRP A C 1
ATOM 738 O O . TRP A 1 95 ? 14.517 1.161 -6.423 1.00 77.62 95 TRP A O 1
ATOM 748 N N . SER A 1 96 ? 14.956 1.555 -8.585 1.00 68.38 96 SER A N 1
ATOM 749 C CA . SER A 1 96 ? 15.665 2.816 -8.361 1.00 68.38 96 SER A CA 1
ATOM 750 C C . SER A 1 96 ? 14.636 3.944 -8.210 1.00 68.38 96 SER A C 1
ATOM 752 O O . SER A 1 96 ? 14.400 4.708 -9.142 1.00 68.38 96 SER A O 1
ATOM 754 N N . THR A 1 97 ? 13.922 4.003 -7.077 1.00 64.62 97 THR A N 1
ATOM 755 C CA . THR A 1 97 ? 12.833 4.982 -6.907 1.00 64.62 97 THR A CA 1
ATOM 756 C C . THR A 1 97 ? 13.367 6.409 -6.800 1.00 64.62 97 THR A C 1
ATOM 758 O O . THR A 1 97 ? 14.193 6.722 -5.944 1.00 64.62 97 THR A O 1
ATOM 761 N N . TYR A 1 98 ? 12.838 7.287 -7.652 1.00 71.19 98 TYR A N 1
ATOM 762 C CA . TYR A 1 98 ? 12.952 8.738 -7.534 1.00 71.19 98 TYR A CA 1
ATOM 763 C C . TYR A 1 98 ? 11.932 9.284 -6.522 1.00 71.19 98 TYR A C 1
ATOM 765 O O . TYR A 1 98 ? 10.862 8.705 -6.318 1.00 71.19 98 TYR A O 1
ATOM 773 N N . ALA A 1 99 ? 12.217 10.453 -5.940 1.00 77.81 99 ALA A N 1
ATOM 774 C CA . ALA A 1 99 ? 11.378 11.092 -4.918 1.00 77.81 99 ALA A CA 1
ATOM 775 C C . ALA A 1 99 ? 9.920 11.346 -5.358 1.00 77.81 99 ALA A C 1
ATOM 777 O O . ALA A 1 99 ? 9.027 11.501 -4.526 1.00 77.81 99 ALA A O 1
ATOM 778 N N . GLN A 1 100 ? 9.646 11.431 -6.662 1.00 82.44 100 GLN A N 1
ATOM 779 C CA . GLN A 1 100 ? 8.279 11.541 -7.178 1.00 82.44 100 GLN A CA 1
ATOM 780 C C . GLN A 1 100 ? 7.475 10.253 -6.952 1.00 82.44 100 GLN A C 1
ATOM 782 O O . GLN A 1 100 ? 6.367 10.300 -6.426 1.00 82.44 100 GLN A O 1
ATOM 787 N N . HIS A 1 101 ? 8.054 9.100 -7.273 1.00 84.38 101 HIS A N 1
ATOM 788 C CA . HIS A 1 101 ? 7.389 7.808 -7.123 1.00 84.38 101 HIS A CA 1
ATOM 789 C C . HIS A 1 101 ? 7.089 7.473 -5.664 1.00 84.38 101 HIS A C 1
ATOM 791 O O . HIS A 1 101 ? 6.025 6.955 -5.332 1.00 84.38 101 HIS A O 1
ATOM 797 N N . GLU A 1 102 ? 8.007 7.827 -4.768 1.00 85.44 102 GLU A N 1
ATOM 798 C CA . GLU A 1 102 ? 7.808 7.656 -3.330 1.00 85.44 102 GLU A CA 1
ATOM 799 C C . GLU A 1 102 ? 6.626 8.494 -2.825 1.00 85.44 102 GLU A C 1
ATOM 801 O O . GLU A 1 102 ? 5.834 8.016 -2.008 1.00 85.44 102 GLU A O 1
ATOM 806 N N . ARG A 1 103 ? 6.449 9.713 -3.358 1.00 88.88 103 ARG A N 1
ATOM 807 C CA . ARG A 1 103 ? 5.295 10.571 -3.050 1.00 88.88 103 ARG A CA 1
ATOM 808 C C . ARG A 1 103 ? 3.983 9.964 -3.543 1.00 88.88 103 ARG A C 1
ATOM 810 O O . ARG A 1 103 ? 3.013 9.959 -2.786 1.00 88.88 103 ARG A O 1
ATOM 817 N N . GLU A 1 104 ? 3.952 9.418 -4.755 1.00 90.31 104 GLU A N 1
ATOM 818 C CA . GLU A 1 104 ? 2.763 8.761 -5.320 1.00 90.31 104 GLU A CA 1
ATOM 819 C C . GLU A 1 104 ? 2.343 7.534 -4.497 1.00 90.31 104 GLU A C 1
ATOM 821 O O . GLU A 1 104 ? 1.182 7.417 -4.087 1.00 90.31 104 GLU A O 1
ATOM 826 N N . LEU A 1 105 ? 3.302 6.663 -4.168 1.00 91.62 105 LEU A N 1
ATOM 827 C CA . LEU A 1 105 ? 3.071 5.497 -3.313 1.00 91.62 105 LEU A CA 1
ATOM 828 C C . LEU A 1 105 ? 2.584 5.912 -1.918 1.00 91.62 105 LEU A C 1
ATOM 830 O O . LEU A 1 105 ? 1.665 5.298 -1.368 1.00 91.62 105 LEU A O 1
ATOM 834 N N . ASN A 1 106 ? 3.155 6.981 -1.352 1.00 92.31 106 ASN A N 1
ATOM 835 C CA . ASN A 1 106 ? 2.760 7.470 -0.033 1.00 92.31 106 ASN A CA 1
ATOM 836 C C . ASN A 1 106 ? 1.345 8.055 -0.055 1.00 92.31 106 ASN A C 1
ATOM 838 O O . ASN A 1 106 ? 0.553 7.792 0.849 1.00 92.31 106 ASN A O 1
ATOM 842 N N . ALA A 1 107 ? 0.996 8.805 -1.102 1.00 92.75 107 ALA A N 1
ATOM 843 C CA . ALA A 1 107 ? -0.344 9.354 -1.277 1.00 92.75 107 ALA A CA 1
ATOM 844 C C . ALA A 1 107 ? -1.397 8.240 -1.382 1.00 92.75 107 ALA A C 1
ATOM 846 O O . ALA A 1 107 ? -2.446 8.318 -0.734 1.00 92.75 107 ALA A O 1
ATOM 847 N N . PHE A 1 108 ? -1.104 7.175 -2.136 1.00 94.38 108 PHE A N 1
ATOM 848 C CA . PHE A 1 108 ? -1.967 5.997 -2.209 1.00 94.38 108 PHE A CA 1
ATOM 849 C C . PHE A 1 108 ? -2.116 5.312 -0.840 1.00 94.38 108 PHE A C 1
ATOM 851 O O . PHE A 1 108 ? -3.237 5.028 -0.408 1.00 94.38 108 PHE A O 1
ATOM 858 N N . HIS A 1 109 ? -1.005 5.109 -0.126 1.00 94.06 109 HIS A N 1
ATOM 859 C CA . HIS A 1 109 ? -0.994 4.502 1.207 1.00 94.06 109 HIS A CA 1
ATOM 860 C C . HIS A 1 109 ? -1.839 5.301 2.215 1.00 94.06 109 HIS A C 1
ATOM 862 O O . HIS A 1 109 ? -2.740 4.750 2.852 1.00 94.06 109 HIS A O 1
ATOM 868 N N . MET A 1 110 ? -1.632 6.619 2.285 1.00 94.44 110 MET A N 1
ATOM 869 C CA . MET A 1 110 ? -2.392 7.525 3.155 1.00 94.44 110 MET A CA 1
ATOM 870 C C . MET A 1 110 ? -3.889 7.534 2.838 1.00 94.44 110 MET A C 1
ATOM 872 O O . MET A 1 110 ? -4.717 7.563 3.752 1.00 94.44 110 MET A O 1
ATOM 876 N N . ARG A 1 111 ? -4.252 7.496 1.551 1.00 94.44 111 ARG A N 1
ATOM 877 C CA . ARG A 1 111 ? -5.652 7.448 1.113 1.00 94.44 111 ARG A CA 1
ATOM 878 C C . ARG A 1 111 ? -6.336 6.158 1.564 1.00 94.44 111 ARG A C 1
ATOM 880 O O . ARG A 1 111 ? -7.458 6.211 2.064 1.00 94.44 111 ARG A O 1
ATOM 887 N N . CYS A 1 112 ? -5.656 5.020 1.430 1.00 94.00 112 CYS A N 1
ATOM 888 C CA . CYS A 1 112 ? -6.181 3.726 1.864 1.00 94.00 112 CYS A CA 1
ATOM 889 C C . CYS A 1 112 ? -6.388 3.678 3.382 1.00 94.00 112 CYS A C 1
ATOM 891 O O . CYS A 1 112 ? -7.464 3.285 3.829 1.00 94.00 112 CYS A O 1
ATOM 893 N N . LEU A 1 113 ? -5.404 4.124 4.172 1.00 93.94 113 LEU A N 1
ATOM 894 C CA . LEU A 1 113 ? -5.508 4.132 5.637 1.00 93.94 113 LEU A CA 1
ATOM 895 C C . LEU A 1 113 ? -6.671 5.001 6.132 1.00 93.94 113 LEU A C 1
ATOM 897 O O . LEU A 1 113 ? -7.444 4.560 6.982 1.00 93.94 113 LEU A O 1
ATOM 901 N N . ARG A 1 114 ? -6.850 6.198 5.557 1.00 93.81 114 ARG A N 1
ATOM 902 C CA . ARG A 1 114 ? -8.002 7.056 5.881 1.00 93.81 114 ARG A CA 1
ATOM 903 C C . ARG A 1 114 ? -9.330 6.382 5.551 1.00 93.81 114 ARG A C 1
ATOM 905 O O . ARG A 1 114 ? -10.249 6.442 6.358 1.00 93.81 114 ARG A O 1
ATOM 912 N N . ASN A 1 115 ? -9.416 5.696 4.410 1.00 93.44 115 ASN A N 1
ATOM 913 C CA . ASN A 1 115 ? -10.630 4.984 4.010 1.00 93.44 115 ASN A CA 1
ATOM 914 C C . ASN A 1 115 ? -10.961 3.821 4.961 1.00 93.44 115 ASN A C 1
ATOM 916 O O . ASN A 1 115 ? -12.117 3.659 5.336 1.00 93.44 115 ASN A O 1
ATOM 920 N N . ILE A 1 116 ? -9.954 3.051 5.390 1.00 92.81 116 ILE A N 1
ATOM 921 C CA . ILE A 1 116 ? -10.125 1.927 6.328 1.00 92.81 116 ILE A CA 1
ATOM 922 C C . ILE A 1 116 ? -10.671 2.397 7.679 1.00 92.81 116 ILE A C 1
ATOM 924 O O . ILE A 1 116 ? -11.527 1.729 8.260 1.00 92.81 116 ILE A O 1
ATOM 928 N N . LEU A 1 117 ? -10.161 3.526 8.172 1.00 90.31 117 LEU A N 1
ATOM 929 C CA . LEU A 1 117 ? -10.546 4.100 9.460 1.00 90.31 117 LEU A CA 1
ATOM 930 C C . LEU A 1 117 ? -11.769 5.023 9.375 1.00 90.31 117 LEU A C 1
ATOM 932 O O . LEU A 1 117 ? -12.202 5.539 10.398 1.00 90.31 117 LEU A O 1
ATOM 936 N N . GLY A 1 118 ? -12.312 5.254 8.176 1.00 90.25 118 GLY A N 1
ATOM 937 C CA . GLY A 1 118 ? -13.437 6.168 7.972 1.00 90.25 118 GLY A CA 1
ATOM 938 C C . GLY A 1 118 ? -13.114 7.635 8.274 1.00 90.25 118 GLY A C 1
ATOM 939 O O . GLY A 1 118 ? -14.030 8.411 8.521 1.00 90.25 118 GLY A O 1
ATOM 940 N N . ILE A 1 119 ? -11.834 8.020 8.257 1.00 91.50 119 ILE A N 1
ATOM 941 C CA . ILE A 1 119 ? -11.395 9.385 8.562 1.00 91.50 119 ILE A CA 1
ATOM 942 C C . ILE A 1 119 ? -11.688 10.287 7.368 1.00 91.50 119 ILE A C 1
ATOM 944 O O . ILE A 1 119 ? -11.238 10.046 6.241 1.00 91.50 119 ILE A O 1
ATOM 948 N N . THR A 1 120 ? -12.407 11.363 7.645 1.00 90.19 120 THR A N 1
ATOM 949 C CA . THR A 1 120 ? -12.761 12.408 6.694 1.00 90.19 120 THR A CA 1
ATOM 950 C C . THR A 1 120 ? -11.874 13.638 6.887 1.00 90.19 120 THR A C 1
ATOM 952 O O . THR A 1 120 ? -11.108 13.752 7.843 1.00 90.19 120 THR A O 1
ATOM 955 N N . TRP A 1 121 ? -11.967 14.602 5.970 1.00 85.81 121 TRP A N 1
ATOM 956 C CA . TRP A 1 121 ? -11.231 15.863 6.089 1.00 85.81 121 TRP A CA 1
ATOM 957 C C . TRP A 1 121 ? -11.638 16.678 7.332 1.00 85.81 121 TRP A C 1
ATOM 959 O O . TRP A 1 121 ? -10.838 17.469 7.830 1.00 85.81 121 TRP A O 1
ATOM 969 N N . ARG A 1 122 ? -12.857 16.470 7.855 1.00 90.56 122 ARG A N 1
ATOM 970 C CA . ARG A 1 122 ? -13.401 17.194 9.017 1.00 90.56 122 ARG A CA 1
ATOM 971 C C . ARG A 1 122 ? -12.697 16.833 10.318 1.00 90.56 122 ARG A C 1
ATOM 973 O O . ARG A 1 122 ? -12.590 17.679 11.197 1.00 90.56 122 ARG A O 1
ATOM 980 N N . ASP A 1 123 ? -12.164 15.618 10.399 1.00 90.00 123 ASP A N 1
ATOM 981 C CA . ASP A 1 123 ? -11.499 15.105 11.596 1.00 90.00 123 ASP A CA 1
ATOM 982 C C . ASP A 1 123 ? -10.115 15.741 11.813 1.00 90.00 123 ASP A C 1
ATOM 984 O O . ASP A 1 123 ? -9.516 15.567 12.871 1.00 90.00 123 ASP A O 1
ATOM 988 N N . LYS A 1 124 ? -9.583 16.462 10.808 1.00 89.69 124 LYS A N 1
ATOM 989 C CA . LYS A 1 124 ? -8.293 17.183 10.844 1.00 89.69 124 LYS A CA 1
ATOM 990 C C . LYS A 1 124 ? -7.112 16.345 11.369 1.00 89.69 124 LYS A C 1
ATOM 992 O O . LYS A 1 124 ? -6.153 16.875 11.922 1.00 89.69 124 LYS A O 1
ATOM 997 N N . VAL A 1 125 ? -7.151 15.029 11.154 1.00 90.69 125 VAL A N 1
ATOM 998 C CA . VAL A 1 125 ? -6.105 14.102 11.606 1.00 90.69 125 VAL A CA 1
ATOM 999 C C . VAL A 1 125 ? -4.851 14.246 10.742 1.00 90.69 125 VAL A C 1
ATOM 1001 O O . VAL A 1 125 ? -4.891 14.071 9.514 1.00 90.69 125 VAL A O 1
ATOM 1004 N N . THR A 1 126 ? -3.719 14.521 11.393 1.00 92.31 126 THR A N 1
ATOM 1005 C CA . THR A 1 126 ? -2.405 14.608 10.742 1.00 92.31 126 THR A CA 1
ATOM 1006 C C . THR A 1 126 ? -1.944 13.237 10.233 1.00 92.31 126 THR A C 1
ATOM 1008 O O . THR A 1 126 ? -2.341 12.186 10.741 1.00 92.31 126 THR A O 1
ATOM 1011 N N . ASN A 1 127 ? -1.087 13.222 9.205 1.00 91.31 127 ASN A N 1
ATOM 1012 C CA . ASN A 1 127 ? -0.539 11.968 8.664 1.00 91.31 127 ASN A CA 1
ATOM 1013 C C . ASN A 1 127 ? 0.273 11.189 9.714 1.00 91.31 127 ASN A C 1
ATOM 1015 O O . ASN A 1 127 ? 0.256 9.962 9.722 1.00 91.31 127 ASN A O 1
ATOM 1019 N N . GLU A 1 128 ? 0.960 11.896 10.607 1.00 90.56 128 GLU A N 1
ATOM 1020 C CA . GLU A 1 128 ? 1.762 11.307 11.682 1.00 90.56 128 GLU A CA 1
ATOM 1021 C C . GLU A 1 128 ? 0.882 10.616 12.724 1.00 90.56 128 GLU A C 1
ATOM 1023 O O . GLU A 1 128 ? 1.117 9.454 13.050 1.00 90.56 128 GLU A O 1
ATOM 1028 N N . ALA A 1 129 ? -0.191 11.279 13.170 1.00 90.88 129 ALA A N 1
ATOM 1029 C CA . ALA A 1 129 ? -1.158 10.688 14.092 1.00 90.88 129 ALA A CA 1
ATOM 1030 C C . ALA A 1 129 ? -1.843 9.452 13.482 1.00 90.88 129 ALA A C 1
ATOM 1032 O O . ALA A 1 129 ? -2.061 8.450 14.165 1.00 90.88 129 ALA A O 1
ATOM 1033 N N . LEU A 1 130 ? -2.135 9.490 12.177 1.00 92.12 130 LEU A N 1
ATOM 1034 C CA . LEU A 1 130 ? -2.695 8.357 11.439 1.00 92.12 130 LEU A CA 1
ATOM 1035 C C . LEU A 1 130 ? -1.749 7.144 11.429 1.00 92.12 130 LEU A C 1
ATOM 1037 O O . LEU A 1 130 ? -2.176 6.012 11.678 1.00 92.12 130 LEU A O 1
ATOM 1041 N N . LEU A 1 131 ? -0.464 7.371 11.151 1.00 91.31 131 LEU A N 1
ATOM 1042 C CA . LEU A 1 131 ? 0.555 6.319 11.171 1.00 91.31 131 LEU A CA 1
ATOM 1043 C C . LEU A 1 131 ? 0.759 5.761 12.586 1.00 91.31 131 LEU A C 1
ATOM 1045 O O . LEU A 1 131 ? 0.790 4.542 12.756 1.00 91.31 131 LEU A O 1
ATOM 1049 N N . ALA A 1 132 ? 0.794 6.629 13.601 1.00 90.62 132 ALA A N 1
ATOM 1050 C CA . ALA A 1 132 ? 0.911 6.227 15.002 1.00 90.62 132 ALA A CA 1
ATOM 1051 C C . ALA A 1 132 ? -0.273 5.355 15.453 1.00 90.62 132 ALA A C 1
ATO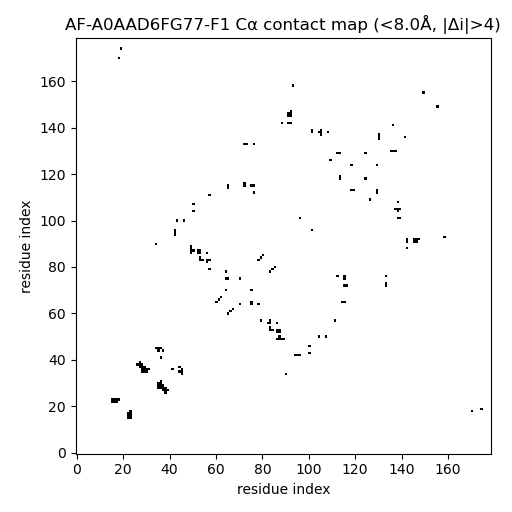M 1053 O O . ALA A 1 132 ? -0.065 4.272 15.999 1.00 90.62 132 ALA A O 1
ATOM 1054 N N . ARG A 1 133 ? -1.515 5.759 15.144 1.00 89.94 133 ARG A N 1
ATOM 1055 C CA . ARG A 1 133 ? -2.735 4.996 15.476 1.00 89.94 133 ARG A CA 1
ATOM 1056 C C . ARG A 1 133 ? -2.762 3.616 14.825 1.00 89.94 133 ARG A C 1
ATOM 1058 O O . ARG A 1 133 ? -3.210 2.647 15.430 1.00 89.94 133 ARG A O 1
ATOM 1065 N N . THR A 1 134 ? -2.299 3.522 13.582 1.00 86.38 134 THR A N 1
ATOM 1066 C CA . THR A 1 134 ? -2.276 2.256 12.833 1.00 86.38 134 THR A CA 1
ATOM 1067 C C . THR A 1 134 ? -1.054 1.394 13.156 1.00 86.38 134 THR A C 1
ATOM 1069 O O . THR A 1 134 ? -0.993 0.244 12.724 1.00 86.38 134 THR A O 1
ATOM 1072 N N . GLY A 1 135 ? -0.058 1.927 13.873 1.00 85.38 135 GLY A N 1
ATOM 1073 C CA . GLY A 1 135 ? 1.246 1.280 14.042 1.00 85.38 135 GLY A CA 1
ATOM 1074 C C . GLY A 1 135 ? 1.950 0.998 12.708 1.00 85.38 135 GLY A C 1
ATOM 1075 O O . GLY A 1 135 ? 2.796 0.106 12.629 1.00 85.38 135 GLY A O 1
ATOM 1076 N N . SER A 1 136 ? 1.560 1.699 11.639 1.00 82.50 136 SER A N 1
ATOM 1077 C CA . SER A 1 136 ? 2.140 1.529 10.308 1.00 82.50 136 SER A CA 1
ATOM 1078 C C . SER A 1 136 ? 3.337 2.454 10.146 1.00 82.50 136 SER A C 1
ATOM 1080 O O . SER A 1 136 ? 3.354 3.576 10.645 1.00 82.50 136 SER A O 1
ATOM 1082 N N . LYS A 1 137 ? 4.348 1.988 9.415 1.00 84.75 137 LYS A N 1
ATOM 1083 C CA . LYS A 1 137 ? 5.469 2.829 8.991 1.00 84.75 137 LYS A CA 1
ATOM 1084 C C . LYS A 1 137 ? 5.067 3.611 7.749 1.00 84.75 137 LYS A C 1
ATOM 1086 O O . LYS A 1 137 ? 4.215 3.161 6.984 1.00 84.75 137 LYS A O 1
ATOM 1091 N N . SER A 1 138 ? 5.716 4.748 7.508 1.00 84.38 138 SER A N 1
ATOM 1092 C CA . SER A 1 138 ? 5.556 5.416 6.217 1.00 84.38 138 SER A CA 1
ATOM 1093 C C . SER A 1 138 ? 6.016 4.489 5.089 1.00 84.38 138 SER A C 1
ATOM 1095 O O . SER A 1 138 ? 6.892 3.630 5.279 1.00 84.38 138 SER A O 1
ATOM 1097 N N . ILE A 1 139 ? 5.452 4.658 3.890 1.00 84.88 139 ILE A N 1
ATOM 1098 C CA . ILE A 1 139 ? 5.874 3.839 2.749 1.00 84.88 139 ILE A CA 1
ATOM 1099 C C . ILE A 1 139 ? 7.365 4.044 2.467 1.00 84.88 139 ILE A C 1
ATOM 1101 O O . ILE A 1 139 ? 8.057 3.094 2.135 1.00 84.88 139 ILE A O 1
ATOM 1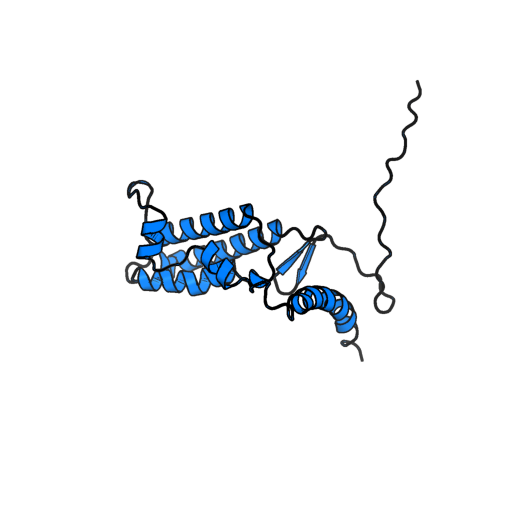105 N N . PHE A 1 140 ? 7.875 5.256 2.707 1.00 82.19 140 PHE A N 1
ATOM 1106 C CA . PHE A 1 140 ? 9.289 5.592 2.600 1.00 82.19 140 PHE A CA 1
ATOM 1107 C C . PHE A 1 140 ? 10.154 4.749 3.538 1.00 82.19 140 PHE A C 1
ATOM 1109 O O . PHE A 1 140 ? 11.129 4.143 3.109 1.00 82.19 140 PHE A O 1
ATOM 1116 N N . GLN A 1 141 ? 9.782 4.656 4.818 1.00 81.69 141 GLN A N 1
ATOM 1117 C CA . GLN A 1 141 ? 10.502 3.813 5.774 1.00 81.69 141 GLN A CA 1
ATOM 1118 C C . GLN A 1 141 ? 10.424 2.336 5.380 1.00 81.69 141 GLN A C 1
ATOM 1120 O O . GLN A 1 141 ? 11.397 1.602 5.533 1.00 81.69 141 GLN A O 1
ATOM 1125 N N . THR A 1 142 ? 9.283 1.898 4.853 1.00 83.50 142 THR A N 1
ATOM 1126 C CA . THR A 1 142 ? 9.095 0.517 4.391 1.00 83.50 142 THR A CA 1
ATOM 1127 C C . THR A 1 142 ? 9.976 0.217 3.176 1.00 83.50 142 THR A C 1
ATOM 1129 O O . THR A 1 142 ? 10.693 -0.778 3.180 1.00 83.50 142 THR A O 1
ATOM 1132 N N . LEU A 1 143 ? 10.013 1.122 2.197 1.00 82.06 143 LEU A N 1
ATOM 1133 C CA . LEU A 1 143 ? 10.883 1.056 1.024 1.00 82.06 143 LEU A CA 1
ATOM 1134 C C . LEU A 1 143 ? 12.360 1.109 1.406 1.00 82.06 143 LEU A C 1
ATOM 1136 O O . LEU A 1 143 ? 13.138 0.320 0.890 1.00 82.06 143 LEU A O 1
ATOM 1140 N N . LYS A 1 144 ? 12.756 1.977 2.342 1.00 78.94 144 LYS A N 1
ATOM 1141 C CA . LYS A 1 144 ? 14.138 2.062 2.835 1.00 78.94 144 LYS A CA 1
ATOM 1142 C C . LYS A 1 144 ? 14.592 0.763 3.505 1.00 78.94 144 LYS A C 1
ATOM 1144 O O . LYS A 1 144 ? 15.747 0.392 3.356 1.00 78.94 144 LYS A O 1
ATOM 1149 N N . ASN A 1 145 ? 13.695 0.081 4.218 1.00 73.62 145 ASN A N 1
ATOM 1150 C CA . ASN A 1 145 ? 13.992 -1.204 4.858 1.00 73.62 145 ASN A CA 1
ATOM 1151 C C . ASN A 1 145 ? 13.981 -2.374 3.863 1.00 73.62 145 ASN A C 1
ATOM 1153 O O . ASN A 1 145 ? 14.721 -3.334 4.053 1.00 73.62 145 ASN A O 1
ATOM 1157 N N . ALA A 1 146 ? 13.148 -2.302 2.820 1.00 70.25 146 ALA A N 1
ATOM 1158 C CA . ALA A 1 146 ? 13.145 -3.264 1.718 1.00 70.25 146 ALA A CA 1
ATOM 1159 C C . ALA A 1 146 ? 14.340 -3.053 0.769 1.00 70.25 146 ALA A C 1
ATOM 1161 O O . ALA A 1 146 ? 14.818 -3.991 0.136 1.00 70.25 146 ALA A O 1
ATOM 1162 N N . ARG A 1 147 ? 14.853 -1.820 0.682 1.00 65.88 147 ARG A N 1
ATOM 1163 C CA . ARG A 1 147 ? 16.025 -1.469 -0.114 1.00 65.88 147 ARG A CA 1
ATOM 1164 C C . ARG A 1 147 ? 17.285 -1.983 0.573 1.00 65.88 147 ARG A C 1
ATOM 1166 O O . ARG A 1 147 ? 17.585 -1.663 1.720 1.00 65.88 147 ARG A O 1
ATOM 1173 N N . TRP A 1 148 ? 18.063 -2.759 -0.166 1.00 56.72 148 TRP A N 1
ATOM 1174 C CA . TRP A 1 148 ? 19.329 -3.287 0.319 1.00 56.72 148 TRP A CA 1
ATOM 1175 C C . TRP A 1 148 ? 20.370 -2.162 0.503 1.00 56.72 148 TRP A C 1
ATOM 1177 O O . TRP A 1 148 ? 20.515 -1.328 -0.395 1.00 56.72 148 TRP A O 1
ATOM 1187 N N . PRO A 1 149 ? 21.129 -2.115 1.619 1.00 54.91 149 PRO A N 1
ATOM 1188 C CA . PRO A 1 149 ? 22.177 -1.117 1.802 1.00 54.91 149 PRO A CA 1
ATOM 1189 C C . PRO A 1 149 ? 23.263 -1.248 0.719 1.00 54.91 149 PRO A C 1
ATOM 1191 O O . PRO A 1 149 ? 23.791 -2.351 0.529 1.00 54.91 149 PRO A O 1
ATOM 1194 N N . PRO A 1 150 ? 23.676 -0.147 0.062 1.00 51.69 150 PRO A N 1
ATOM 1195 C CA . PRO A 1 150 ? 24.715 -0.179 -0.972 1.00 51.69 150 PRO A CA 1
ATOM 1196 C C . PRO A 1 150 ? 26.080 -0.677 -0.454 1.00 51.69 150 PRO A C 1
ATOM 1198 O O . PRO A 1 150 ? 26.898 -1.147 -1.235 1.00 51.69 150 PRO A O 1
ATOM 1201 N N . ALA A 1 151 ? 26.306 -0.670 0.866 1.00 49.28 151 ALA A N 1
ATOM 1202 C CA . ALA A 1 151 ? 27.555 -1.095 1.505 1.00 49.28 151 ALA A CA 1
ATOM 1203 C C . ALA A 1 151 ? 27.8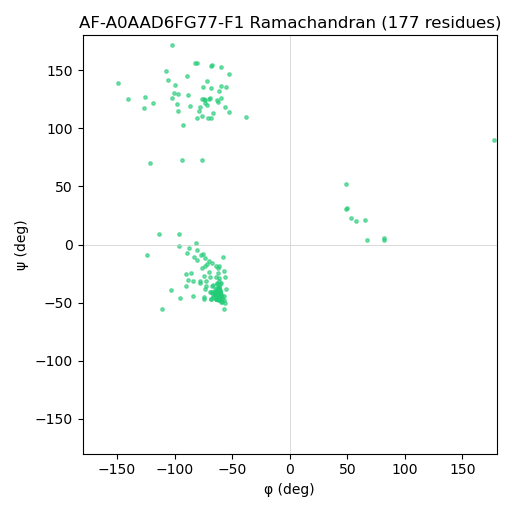70 -2.604 1.395 1.00 49.28 151 ALA A C 1
ATOM 1205 O O . ALA A 1 151 ? 29.005 -3.018 1.614 1.00 49.28 151 ALA A O 1
ATOM 1206 N N . LYS A 1 152 ? 26.900 -3.459 1.043 1.00 48.78 152 LYS A N 1
ATOM 1207 C CA . LYS A 1 152 ? 27.149 -4.895 0.815 1.00 48.78 152 LYS A CA 1
ATOM 1208 C C . LYS A 1 152 ? 27.416 -5.134 -0.676 1.00 48.78 152 LYS A C 1
ATOM 1210 O O . LYS A 1 152 ? 26.582 -5.695 -1.392 1.00 48.78 152 LYS A O 1
ATOM 1215 N N . GLY A 1 153 ? 28.600 -4.705 -1.120 1.00 43.81 153 GLY A N 1
ATOM 1216 C CA . GLY A 1 153 ? 29.060 -4.673 -2.519 1.00 43.81 153 GLY A CA 1
ATOM 1217 C C . GLY A 1 153 ? 29.065 -6.010 -3.277 1.00 43.81 153 GLY A C 1
ATOM 1218 O O . GLY A 1 153 ? 29.143 -6.024 -4.499 1.00 43.81 153 GLY A O 1
ATOM 1219 N N . HIS A 1 154 ? 28.872 -7.148 -2.607 1.00 52.19 154 HIS A N 1
ATOM 1220 C CA . HIS A 1 154 ? 28.825 -8.464 -3.259 1.00 52.19 154 HIS A CA 1
ATOM 1221 C C . HIS A 1 154 ? 27.519 -8.769 -4.023 1.00 52.19 154 HIS A C 1
ATOM 1223 O O . HIS A 1 154 ? 27.431 -9.798 -4.696 1.00 52.19 154 HIS A O 1
ATOM 1229 N N . ARG A 1 155 ? 26.479 -7.923 -3.919 1.00 50.00 155 ARG A N 1
ATOM 1230 C CA . ARG A 1 155 ? 25.143 -8.211 -4.486 1.00 50.00 155 ARG A CA 1
ATOM 1231 C C . ARG A 1 155 ? 24.574 -7.182 -5.463 1.00 50.00 155 ARG A C 1
ATOM 1233 O O . ARG A 1 155 ? 23.621 -7.534 -6.154 1.00 50.00 155 ARG A O 1
ATOM 1240 N N . ILE A 1 156 ? 25.186 -6.007 -5.624 1.00 44.88 156 ILE A N 1
ATOM 1241 C CA . ILE A 1 156 ? 24.857 -5.075 -6.726 1.00 44.88 156 ILE A CA 1
ATOM 1242 C C . ILE A 1 156 ? 25.178 -5.746 -8.068 1.00 44.88 156 ILE A C 1
ATOM 1244 O O . ILE A 1 156 ? 24.314 -5.830 -8.938 1.00 44.88 156 ILE A O 1
ATOM 1248 N N . GLN A 1 157 ? 26.315 -6.451 -8.129 1.00 47.62 157 GLN A N 1
ATOM 1249 C CA . GLN A 1 157 ? 26.610 -7.378 -9.220 1.00 47.62 157 GLN A CA 1
ATOM 1250 C C . GLN A 1 157 ? 25.526 -8.439 -9.391 1.00 47.62 157 GLN A C 1
ATOM 1252 O O . GLN A 1 157 ? 25.363 -8.926 -10.487 1.00 47.62 157 GLN A O 1
ATOM 1257 N N . ARG A 1 158 ? 24.769 -8.846 -8.366 1.00 41.62 158 ARG A N 1
ATOM 1258 C CA . ARG A 1 158 ? 23.770 -9.920 -8.482 1.00 41.62 158 ARG A CA 1
ATOM 1259 C C . ARG A 1 158 ? 22.422 -9.433 -9.007 1.00 41.62 158 ARG A C 1
ATOM 1261 O O . ARG A 1 158 ? 21.795 -10.228 -9.691 1.00 41.62 158 ARG A O 1
ATOM 1268 N N . ALA A 1 159 ? 22.015 -8.191 -8.726 1.00 43.38 159 ALA A N 1
ATOM 1269 C CA . ALA A 1 159 ? 20.831 -7.552 -9.313 1.00 43.38 159 ALA A CA 1
ATOM 1270 C C . ALA A 1 159 ? 21.099 -7.134 -10.766 1.00 43.38 159 ALA A C 1
ATOM 1272 O O . ALA A 1 159 ? 20.331 -7.501 -11.653 1.00 43.38 159 ALA A O 1
ATOM 1273 N N . GLU A 1 160 ? 22.257 -6.526 -11.042 1.00 41.72 160 GLU A N 1
ATOM 1274 C CA . GLU A 1 160 ? 22.727 -6.304 -12.414 1.00 41.72 160 GLU A CA 1
ATOM 1275 C C . GLU A 1 160 ? 22.924 -7.633 -13.145 1.00 41.72 160 GLU A C 1
ATOM 1277 O O . GLU A 1 160 ? 22.434 -7.782 -14.254 1.00 41.72 160 GLU A O 1
ATOM 1282 N N . ARG A 1 161 ? 23.522 -8.659 -12.517 1.00 40.12 161 ARG A N 1
ATOM 1283 C CA . ARG A 1 161 ? 23.585 -10.023 -13.076 1.00 40.12 161 ARG A CA 1
ATOM 1284 C C . ARG A 1 161 ? 22.236 -10.730 -13.100 1.00 40.12 161 ARG A C 1
ATOM 1286 O O . ARG A 1 161 ? 22.162 -11.773 -13.722 1.00 40.12 161 ARG A O 1
ATOM 1293 N N . TRP A 1 162 ? 21.193 -10.276 -12.410 1.00 42.12 162 TRP A N 1
ATOM 1294 C CA . TRP A 1 162 ? 19.847 -10.856 -12.512 1.00 42.12 162 TRP A CA 1
ATOM 1295 C C . TRP A 1 162 ? 19.130 -10.239 -13.710 1.00 42.12 162 TRP A C 1
ATOM 1297 O O . TRP A 1 162 ? 18.653 -10.989 -14.547 1.00 42.12 162 TRP A O 1
ATOM 1307 N N . PHE A 1 163 ? 19.217 -8.919 -13.904 1.00 44.75 163 PHE A N 1
ATOM 1308 C CA . PHE A 1 163 ? 18.819 -8.252 -15.151 1.00 44.75 163 PHE A CA 1
ATOM 1309 C C . PHE A 1 163 ? 19.668 -8.692 -16.371 1.00 44.75 163 PHE A C 1
ATOM 1311 O O . PHE A 1 163 ? 19.141 -8.832 -17.471 1.00 44.75 163 PHE A O 1
ATOM 1318 N N . GLN A 1 164 ? 20.966 -8.986 -16.207 1.00 42.25 164 GLN A N 1
ATOM 1319 C CA . GLN A 1 164 ? 21.835 -9.570 -17.250 1.00 42.25 164 GLN A CA 1
ATOM 1320 C C . GLN A 1 164 ? 21.612 -11.084 -17.426 1.00 42.25 164 GLN A C 1
ATOM 1322 O O . GLN A 1 164 ? 21.713 -11.587 -18.537 1.00 42.25 164 GLN A O 1
ATOM 1327 N N . ARG A 1 165 ? 21.281 -11.841 -16.366 1.00 41.44 165 ARG A N 1
ATOM 1328 C CA . ARG A 1 165 ? 20.895 -13.257 -16.515 1.00 41.44 165 ARG A CA 1
ATOM 1329 C C . ARG A 1 165 ? 19.517 -13.407 -17.119 1.00 41.44 165 ARG A C 1
ATOM 1331 O O . ARG A 1 165 ? 19.310 -14.353 -17.849 1.00 41.44 165 ARG A O 1
ATOM 1338 N N . GLN A 1 166 ? 18.585 -12.494 -16.883 1.00 41.00 166 GLN A N 1
ATOM 1339 C CA . GLN A 1 166 ? 17.321 -12.448 -17.619 1.00 41.00 166 GLN A CA 1
ATOM 1340 C C . GLN A 1 166 ? 17.583 -12.218 -19.118 1.00 41.00 166 GLN A C 1
ATOM 1342 O O . GLN A 1 166 ? 16.973 -12.890 -19.938 1.00 41.00 166 GLN A O 1
ATOM 1347 N N . ARG A 1 167 ? 18.586 -11.399 -19.479 1.00 42.31 167 ARG A N 1
ATOM 1348 C CA . ARG A 1 167 ? 19.097 -11.310 -20.859 1.00 42.31 167 ARG A CA 1
ATOM 1349 C C . ARG A 1 167 ? 19.622 -12.645 -21.406 1.00 42.31 167 ARG A C 1
ATOM 1351 O O . ARG A 1 167 ? 19.288 -12.982 -22.531 1.00 42.31 167 ARG A O 1
ATOM 1358 N N . THR A 1 168 ? 20.394 -13.426 -20.643 1.00 41.09 168 THR A N 1
ATOM 1359 C CA . THR A 1 168 ? 20.951 -14.708 -21.136 1.00 41.09 168 THR A CA 1
ATOM 1360 C C . THR A 1 168 ? 20.024 -15.918 -20.975 1.00 41.09 168 THR A C 1
ATOM 1362 O O . THR A 1 168 ? 20.140 -16.880 -21.724 1.00 41.09 168 THR A O 1
ATOM 1365 N N . THR A 1 169 ? 19.076 -15.897 -20.038 1.00 38.09 169 THR A N 1
ATOM 1366 C CA . THR A 1 169 ? 18.174 -17.030 -19.758 1.00 38.09 169 THR A CA 1
ATOM 1367 C C . THR A 1 169 ? 16.905 -16.964 -20.605 1.00 38.09 169 THR A C 1
ATOM 1369 O O . THR A 1 169 ? 16.358 -18.011 -20.923 1.00 38.09 169 THR A O 1
ATOM 1372 N N . THR A 1 170 ? 16.479 -15.780 -21.063 1.00 38.62 170 THR A N 1
ATOM 1373 C CA . THR A 1 170 ? 15.505 -15.667 -22.168 1.00 38.62 170 THR A CA 1
ATOM 1374 C C . THR A 1 170 ? 16.080 -16.249 -23.464 1.00 38.62 170 THR A C 1
ATOM 1376 O O . THR A 1 170 ? 15.358 -16.890 -24.216 1.00 38.62 170 THR A O 1
ATOM 1379 N N . VAL A 1 171 ? 17.398 -16.140 -23.675 1.00 46.53 171 VAL A N 1
ATOM 1380 C CA . VAL A 1 171 ? 18.102 -16.817 -24.778 1.00 46.53 171 VAL A CA 1
ATOM 1381 C C . VAL A 1 171 ? 18.228 -18.334 -24.531 1.00 46.53 171 VAL A C 1
ATOM 1383 O O . VAL A 1 171 ? 18.096 -19.116 -25.464 1.00 46.53 171 VAL A O 1
ATOM 1386 N N . ALA A 1 172 ? 18.418 -18.783 -23.282 1.00 37.72 172 ALA A N 1
ATOM 1387 C CA . ALA A 1 172 ? 18.653 -20.201 -22.963 1.00 37.72 172 ALA A CA 1
ATOM 1388 C C . ALA A 1 172 ?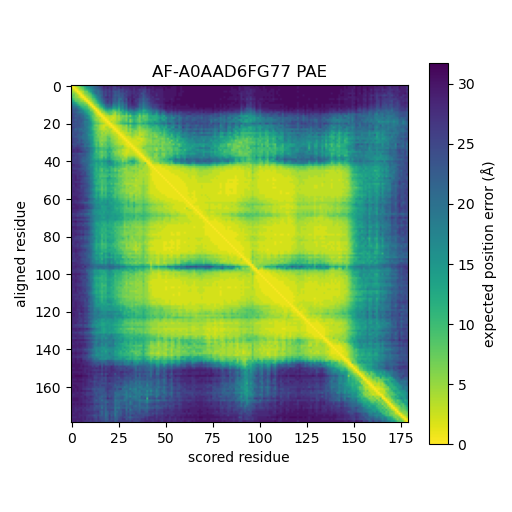 17.389 -21.057 -22.710 1.00 37.72 172 ALA A C 1
ATOM 1390 O O . ALA A 1 172 ? 17.393 -22.249 -23.008 1.00 37.72 172 ALA A O 1
ATOM 1391 N N . LEU A 1 173 ? 16.289 -20.503 -22.182 1.00 36.69 173 LEU A N 1
ATOM 1392 C CA . LEU A 1 173 ? 15.061 -21.273 -21.902 1.00 36.69 173 LEU A CA 1
ATOM 1393 C C . LEU A 1 173 ? 14.281 -21.638 -23.172 1.00 36.69 173 LEU A C 1
ATOM 1395 O O . LEU A 1 173 ? 13.511 -22.598 -23.151 1.00 36.69 173 LEU A O 1
ATOM 1399 N N . GLN A 1 174 ? 14.539 -20.947 -24.285 1.00 41.03 174 GLN A N 1
ATOM 1400 C CA . GLN A 1 174 ? 14.071 -21.352 -25.612 1.00 41.03 174 GLN A CA 1
ATOM 1401 C C . GLN A 1 174 ? 14.823 -22.594 -26.142 1.00 41.03 174 GLN A C 1
ATOM 1403 O O . GLN A 1 174 ? 14.331 -23.261 -27.045 1.00 41.03 174 GLN A O 1
ATOM 1408 N N . GLY A 1 175 ? 15.985 -22.933 -25.563 1.00 38.88 175 GLY A N 1
ATOM 1409 C CA . GLY A 1 175 ? 16.813 -24.086 -25.938 1.00 38.88 175 GLY A CA 1
ATOM 1410 C C . GLY A 1 175 ? 16.494 -25.403 -25.216 1.00 38.88 175 GLY A C 1
ATOM 1411 O O . GLY A 1 175 ? 17.035 -26.430 -25.598 1.00 38.88 175 GLY A O 1
ATOM 1412 N N . CYS A 1 176 ? 15.617 -25.418 -24.203 1.00 34.88 176 CYS A N 1
ATOM 1413 C CA . CYS A 1 176 ? 15.302 -26.640 -23.432 1.00 34.88 176 CYS A CA 1
ATOM 1414 C C . CYS A 1 176 ? 13.862 -27.159 -23.605 1.00 34.88 176 CYS A C 1
ATOM 1416 O O . CYS A 1 176 ? 13.448 -28.083 -22.906 1.00 34.88 176 CYS A O 1
ATOM 1418 N N . ARG A 1 177 ? 13.083 -26.608 -24.543 1.00 36.69 177 ARG A N 1
ATOM 1419 C CA . ARG A 1 177 ? 11.843 -27.245 -25.024 1.00 36.69 177 ARG A CA 1
ATOM 1420 C C . ARG A 1 177 ? 11.923 -27.479 -26.522 1.00 3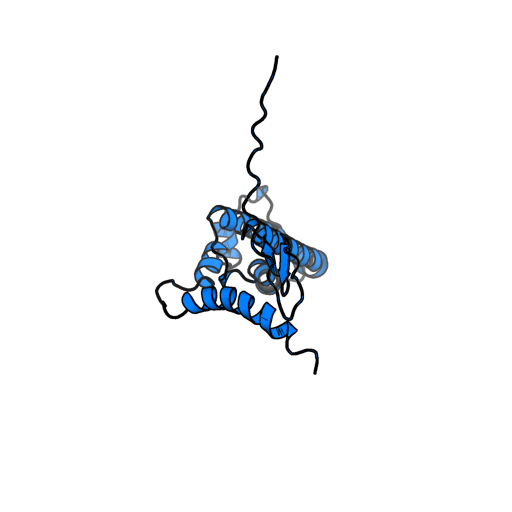6.69 177 ARG A C 1
ATOM 1422 O O . ARG A 1 177 ? 11.243 -26.798 -27.282 1.00 36.69 177 ARG A O 1
ATOM 1429 N N . LYS A 1 178 ? 12.776 -28.427 -26.896 1.00 36.59 178 LYS A N 1
ATOM 1430 C CA . LYS A 1 178 ? 12.607 -29.396 -27.989 1.00 36.59 178 LYS A CA 1
ATOM 1431 C C . LYS A 1 178 ? 13.893 -30.221 -28.049 1.00 36.59 178 LYS A C 1
ATOM 1433 O O . LYS A 1 178 ? 14.873 -29.815 -28.662 1.00 36.59 178 LYS A O 1
ATOM 1438 N N . ALA A 1 179 ? 13.878 -31.312 -27.283 1.00 35.41 179 ALA A N 1
ATOM 1439 C CA . ALA A 1 179 ? 14.439 -32.563 -27.775 1.00 35.41 179 ALA A CA 1
ATOM 1440 C C . ALA A 1 179 ? 13.623 -33.018 -28.994 1.00 35.41 179 ALA A C 1
ATOM 1442 O O . ALA A 1 179 ? 12.434 -32.610 -29.068 1.00 35.41 179 ALA A O 1
#

Sequence (179 aa):
MLFGIFPHQAGSAASPVMVNEHVLETVDQFTYLGSTISSDLSLVKEIQTRIGKAATCFSRLRARAWSNKYLTERTKTRIYQCCVVSVLLYGSEAWSTYAQHERELNAFHMRCLRNILGITWRDKVTNEALLARTGSKSIFQTLKNARWPPAKGHRIQRAERWFQRQRTTTVALQGCRKA